Protein AF-A0A969L412-F1 (afdb_monomer)

Foldseek 3Di:
DADPLLVVLQVLLVCVVVDVDAAEDPCQLVKDKDAFPADFQGWFWEWSYKDWADLVRQQQAAKEFEAEAESNSDGDAPLWWWKFKDWPPDDPPDDGFIWTQHDDSNDGSDMDGAFQPTWMKMWIQGSDRNRNTTTIMITRRHLQHDFDADPVRDTSRHRGRIYMYTYIYTDGDHDDPPPPDD

Solvent-accessible surface area (backbone atoms only — not comparable to full-atom values): 9923 Å² total; per-residue (Å²): 132,81,55,74,69,57,54,49,32,47,53,21,38,54,42,46,73,78,36,94,61,49,50,55,62,58,79,88,68,57,64,42,76,48,76,45,96,61,53,76,65,36,70,27,34,39,58,22,25,39,41,69,47,51,34,89,73,34,68,55,33,26,32,43,32,38,41,51,23,41,86,82,32,47,74,50,62,83,68,45,33,17,35,36,49,49,45,73,88,68,50,94,91,57,87,56,74,60,43,63,29,71,49,59,91,92,52,66,26,26,73,44,83,49,53,71,81,37,34,29,31,39,34,50,17,32,68,38,79,85,40,79,45,55,26,26,31,44,30,49,49,53,13,79,47,81,63,46,64,45,98,87,65,52,73,26,20,34,69,41,15,37,24,35,41,38,38,29,25,59,42,57,35,71,76,80,79,72,77,78,88,124

Secondary structure (DSSP, 8-state):
---HHHHHHHHHHHHHHH-SS-B---GGG--EEE---PPTT-EEEEEEEEEEPPHHHHTT--EEEEEEE-TTSPBP-SSPPEEEEEETT--TTS----EE----TTS-SEEEE--TT--EEEEEEESSTT----B-EEEEE-S----EE-TT--EEE-TT---EEEEEEEEEPPP--PPP--

Mean predicted aligned error: 5.06 Å

pLDDT: mean 90.54, std 11.6, range [41.06, 98.38]

Radius of gyration: 16.45 Å; Cα contacts (8 Å, |Δi|>4): 418; chains: 1; bounding box: 50×37×46 Å

Nearest PDB structures (foldseek):
  7p23-assembly2_B  TM=4.300E-01  e=6.359E-01  Puccinia graminis f. sp. tritici CRL 75-36-700-3
  7o4b-assembly2_C  TM=3.117E-01  e=4.405E+00  Staphylococcus aureus subsp. aureus COL
  8vbw-assembly1_B  TM=3.116E-01  e=3.255E+00  Staphylococcaceae bacterium
  7o4b-assembly1_A  TM=3.261E-01  e=5.960E+00  Staphylococcus aureus subsp. aureus COL
  5u47-assembly1_A  TM=3.363E-01  e=7.145E+00  Streptococcus thermophilus LMG 18311

Structure (mmCIF, N/CA/C/O backbone):
data_AF-A0A969L412-F1
#
_entry.id   AF-A0A969L412-F1
#
loop_
_atom_site.group_PDB
_atom_site.id
_atom_site.type_symbol
_atom_site.label_atom_id
_atom_site.label_alt_id
_atom_site.label_comp_id
_atom_site.label_asym_id
_atom_site.label_entity_id
_atom_site.label_seq_id
_atom_site.pdbx_PDB_ins_code
_atom_site.Cartn_x
_atom_site.Cartn_y
_atom_site.Cartn_z
_atom_site.occupancy
_atom_site.B_iso_or_equiv
_atom_site.auth_seq_id
_atom_site.auth_comp_id
_atom_site.auth_asym_id
_atom_site.auth_atom_id
_atom_site.pdbx_PDB_model_num
ATOM 1 N N . MET A 1 1 ? -2.975 21.394 -9.524 1.00 49.72 1 MET A N 1
ATOM 2 C CA . MET A 1 1 ? -3.042 20.010 -10.044 1.00 49.72 1 MET A CA 1
ATOM 3 C C . MET A 1 1 ? -2.711 19.066 -8.901 1.00 49.72 1 MET A C 1
ATOM 5 O O . MET A 1 1 ? -1.664 19.280 -8.301 1.00 49.72 1 MET A O 1
ATOM 9 N N . PRO A 1 2 ? -3.573 18.093 -8.565 1.00 62.28 2 PRO A N 1
ATOM 10 C CA . PRO A 1 2 ? -3.282 17.122 -7.512 1.00 62.28 2 PRO A CA 1
ATOM 11 C C . PRO A 1 2 ? -2.093 16.242 -7.906 1.00 62.28 2 PRO A C 1
ATOM 13 O O . PRO A 1 2 ? -1.920 15.920 -9.091 1.00 62.28 2 PRO A O 1
ATOM 16 N N . LEU A 1 3 ? -1.288 15.872 -6.909 1.00 80.88 3 LEU A N 1
ATOM 17 C CA . LEU A 1 3 ? -0.176 14.937 -7.077 1.00 80.88 3 LEU A CA 1
ATOM 18 C C . LEU A 1 3 ? -0.716 13.559 -7.475 1.00 80.88 3 LEU A C 1
ATOM 20 O O . LEU A 1 3 ? -1.842 13.210 -7.128 1.00 80.88 3 LEU A O 1
ATOM 24 N N . VAL A 1 4 ? 0.082 12.768 -8.197 1.00 85.31 4 VAL A N 1
ATOM 25 C CA . VAL A 1 4 ? -0.356 11.475 -8.762 1.00 85.31 4 VAL A CA 1
ATOM 26 C C . VAL A 1 4 ? -0.992 10.571 -7.699 1.00 85.31 4 VAL A C 1
ATOM 28 O O . VAL A 1 4 ? -2.088 10.061 -7.906 1.00 85.31 4 VAL A O 1
ATOM 31 N N . HIS A 1 5 ? -0.374 10.468 -6.520 1.00 84.25 5 HIS A N 1
ATOM 32 C CA . HIS A 1 5 ? -0.886 9.639 -5.428 1.00 84.25 5 HIS A CA 1
ATOM 33 C C . HIS A 1 5 ? -2.238 10.123 -4.864 1.00 84.25 5 HIS A C 1
ATOM 35 O O . HIS A 1 5 ? -3.100 9.316 -4.525 1.00 84.25 5 HIS A O 1
ATOM 41 N N . GLN A 1 6 ? -2.490 11.436 -4.847 1.00 89.00 6 GLN A N 1
ATOM 42 C CA . GLN A 1 6 ? -3.771 11.993 -4.392 1.00 89.00 6 GLN A CA 1
ATOM 43 C C . GLN A 1 6 ? -4.919 11.603 -5.334 1.00 89.00 6 GLN A C 1
ATOM 45 O O . GLN A 1 6 ? -6.025 11.333 -4.871 1.00 89.00 6 GLN A O 1
ATOM 50 N N . ARG A 1 7 ? -4.645 11.464 -6.640 1.00 91.06 7 ARG A N 1
ATOM 51 C CA . ARG A 1 7 ? -5.634 10.965 -7.612 1.00 91.06 7 ARG A CA 1
ATOM 52 C C . ARG A 1 7 ? -6.022 9.510 -7.342 1.00 91.06 7 ARG A C 1
ATOM 54 O O . ARG A 1 7 ? -7.179 9.143 -7.535 1.00 91.06 7 ARG A O 1
ATOM 61 N N . TYR A 1 8 ? -5.084 8.679 -6.877 1.00 91.56 8 TYR A N 1
ATOM 62 C CA . TYR A 1 8 ? -5.406 7.311 -6.461 1.00 91.56 8 TYR A CA 1
ATOM 63 C C . TYR A 1 8 ? -6.309 7.295 -5.237 1.00 91.56 8 TYR A C 1
ATOM 65 O O . TYR A 1 8 ? -7.268 6.532 -5.221 1.00 91.56 8 TYR A O 1
ATOM 73 N N . ASN A 1 9 ? -6.055 8.159 -4.252 1.00 92.81 9 ASN A N 1
ATOM 74 C CA . ASN A 1 9 ? -6.881 8.234 -3.046 1.00 92.81 9 ASN A CA 1
ATOM 75 C C . ASN A 1 9 ? -8.336 8.562 -3.378 1.00 92.81 9 ASN A C 1
ATOM 77 O O . ASN A 1 9 ? -9.246 7.867 -2.924 1.00 92.81 9 ASN A O 1
ATOM 81 N N . GLU A 1 10 ? -8.547 9.574 -4.221 1.00 90.88 10 GLU A N 1
ATOM 82 C CA . GLU A 1 10 ? -9.876 9.958 -4.696 1.00 90.88 10 GLU A CA 1
ATOM 83 C C . GLU A 1 10 ? -10.565 8.788 -5.408 1.00 90.88 10 GLU A C 1
ATOM 85 O O . GLU A 1 10 ? -11.687 8.423 -5.054 1.00 90.88 10 GLU A O 1
ATOM 90 N N . ARG A 1 11 ? -9.874 8.141 -6.356 1.00 91.38 11 ARG A N 1
ATOM 91 C CA . ARG A 1 11 ? -10.398 6.988 -7.103 1.00 91.38 11 ARG A CA 1
ATOM 92 C C . ARG A 1 11 ? -10.732 5.805 -6.190 1.00 91.38 11 ARG A C 1
ATOM 94 O O . ARG A 1 11 ? -11.783 5.187 -6.347 1.00 91.38 11 ARG A O 1
ATOM 101 N N . PHE A 1 12 ? -9.861 5.483 -5.236 1.00 92.75 12 PHE A N 1
ATOM 102 C CA . PHE A 1 12 ? -10.057 4.373 -4.305 1.00 92.75 12 PHE A CA 1
ATOM 103 C C . PHE A 1 12 ? -11.247 4.615 -3.387 1.00 92.75 12 PHE A C 1
ATOM 105 O O . PHE A 1 12 ? -12.082 3.725 -3.237 1.00 92.75 12 PHE A O 1
ATOM 112 N N . VAL A 1 13 ? -11.375 5.814 -2.816 1.00 87.88 13 VAL A N 1
ATOM 113 C CA . VAL A 1 13 ? -12.506 6.141 -1.941 1.00 87.88 13 VAL A CA 1
ATOM 114 C C . VAL A 1 13 ? -13.816 6.251 -2.717 1.00 87.88 13 VAL A C 1
ATOM 116 O O . VAL A 1 13 ? -14.848 5.805 -2.217 1.00 87.88 13 VAL A O 1
ATOM 119 N N . GLN A 1 14 ? -13.800 6.766 -3.948 1.00 90.12 14 GLN A N 1
ATOM 120 C CA . GLN A 1 14 ? -14.978 6.735 -4.820 1.00 90.12 14 GLN A CA 1
ATOM 121 C C . GLN A 1 14 ? -15.443 5.297 -5.082 1.00 90.12 14 GLN A C 1
ATOM 123 O O . GLN A 1 14 ? -16.619 5.004 -4.873 1.00 90.12 14 GLN A O 1
ATOM 128 N N . ASN A 1 15 ? -14.528 4.383 -5.431 1.00 87.31 15 ASN A N 1
ATOM 129 C CA . ASN A 1 15 ? -14.852 2.960 -5.570 1.00 87.31 15 ASN A CA 1
ATOM 130 C C . ASN A 1 15 ? -15.377 2.363 -4.256 1.00 87.31 15 ASN A C 1
ATOM 132 O O . ASN A 1 15 ? -16.382 1.667 -4.239 1.00 87.31 15 ASN A O 1
ATOM 136 N N . ALA A 1 16 ? -14.743 2.676 -3.129 1.00 86.44 16 ALA A N 1
ATOM 137 C CA . ALA A 1 16 ? -15.153 2.194 -1.814 1.00 86.44 16 ALA A CA 1
ATOM 138 C C . ALA A 1 16 ? -16.546 2.688 -1.372 1.00 86.44 16 ALA A C 1
ATOM 140 O O . ALA A 1 16 ? -17.165 2.067 -0.498 1.00 86.44 16 ALA A O 1
ATOM 141 N N . LYS A 1 17 ? -17.036 3.796 -1.939 1.00 86.31 17 LYS A N 1
ATOM 142 C CA . LYS A 1 17 ? -18.398 4.300 -1.721 1.00 86.31 17 LYS A CA 1
ATOM 143 C C . LYS A 1 17 ? -19.427 3.550 -2.565 1.00 86.31 17 LYS A C 1
ATOM 145 O O . LYS A 1 17 ? -20.522 3.313 -2.064 1.00 86.31 17 LYS A O 1
ATOM 150 N N . SER A 1 18 ? -19.079 3.162 -3.793 1.00 84.62 18 SER A N 1
ATOM 151 C CA . SER A 1 18 ? -19.974 2.456 -4.720 1.00 84.62 18 SER A CA 1
ATOM 152 C C . SER A 1 18 ? -19.908 0.927 -4.626 1.00 84.62 18 SER A C 1
ATOM 154 O O . SER A 1 18 ? -20.852 0.263 -5.039 1.00 84.62 18 SER A O 1
ATOM 156 N N . SER A 1 19 ? -18.827 0.368 -4.080 1.00 82.81 19 SER A N 1
ATOM 157 C CA . SER A 1 19 ? -18.556 -1.070 -4.019 1.00 82.81 19 SER A CA 1
ATOM 158 C C . SER A 1 19 ? -18.042 -1.509 -2.642 1.00 82.81 19 SER A C 1
ATOM 160 O O . SER A 1 19 ? -17.323 -0.787 -1.935 1.00 82.81 19 SER A O 1
ATOM 162 N N . SER A 1 20 ? -18.406 -2.729 -2.244 1.00 77.44 20 SER A N 1
ATOM 163 C CA . SER A 1 20 ? -17.823 -3.406 -1.081 1.00 77.44 20 SER A CA 1
ATOM 164 C C . SER A 1 20 ? -16.415 -3.930 -1.363 1.00 77.44 20 SER A C 1
ATOM 166 O O . SER A 1 20 ? -15.621 -4.047 -0.425 1.00 77.44 20 SER A O 1
ATOM 168 N N . GLU A 1 21 ? -16.089 -4.195 -2.632 1.00 84.25 21 GLU A N 1
ATOM 169 C CA . GLU A 1 21 ? -14.794 -4.734 -3.034 1.00 84.25 21 GLU A CA 1
ATOM 170 C C . GLU A 1 21 ? -13.753 -3.638 -3.306 1.00 84.25 21 GLU A C 1
ATOM 172 O O . GLU A 1 21 ? -14.068 -2.604 -3.909 1.00 84.25 21 GLU A O 1
ATOM 177 N N . PRO A 1 22 ? -12.498 -3.848 -2.863 1.00 85.44 22 PRO A N 1
ATOM 178 C CA . PRO A 1 22 ? -11.405 -2.931 -3.131 1.00 85.44 22 PRO A CA 1
ATOM 179 C C . PRO A 1 22 ? -11.091 -2.900 -4.621 1.00 85.44 22 PRO A C 1
ATOM 181 O O . PRO A 1 22 ? -11.203 -3.903 -5.325 1.00 85.44 22 PRO A O 1
ATOM 184 N N . LEU A 1 23 ? -10.605 -1.755 -5.087 1.00 86.06 23 LEU A N 1
ATOM 185 C CA . LEU A 1 23 ? -10.077 -1.662 -6.435 1.00 86.06 23 LEU A CA 1
ATOM 186 C C . LEU A 1 23 ? -8.669 -2.256 -6.456 1.00 86.06 23 LEU A C 1
ATOM 188 O O . LEU A 1 23 ? -7.726 -1.588 -6.050 1.00 86.06 23 LEU A O 1
ATOM 192 N N . THR A 1 24 ? -8.513 -3.499 -6.885 1.00 81.62 24 THR A N 1
ATOM 193 C CA . THR A 1 24 ? -7.204 -4.160 -6.984 1.00 81.62 24 THR A CA 1
ATOM 194 C C . THR A 1 24 ? -6.798 -4.309 -8.443 1.00 81.62 24 THR A C 1
ATOM 196 O O . THR A 1 24 ? -7.678 -4.408 -9.302 1.00 81.62 24 THR A O 1
ATOM 199 N N . PRO A 1 25 ? -5.492 -4.361 -8.764 1.00 71.25 25 PRO A N 1
ATOM 200 C CA . PRO A 1 25 ? -5.108 -4.794 -10.091 1.00 71.25 25 PRO A CA 1
ATOM 201 C C . PRO A 1 25 ? -5.599 -6.238 -10.272 1.00 71.25 25 PRO A C 1
ATOM 203 O O . PRO A 1 25 ? -5.635 -7.015 -9.315 1.00 71.25 25 PRO A O 1
ATOM 206 N N . GLU A 1 26 ? -6.047 -6.564 -11.480 1.00 58.47 26 GLU A N 1
ATOM 207 C CA . GLU A 1 26 ? -6.611 -7.868 -11.835 1.00 58.47 26 GLU A CA 1
ATOM 208 C C . GLU A 1 26 ? -5.654 -9.031 -11.490 1.00 58.47 26 GLU A C 1
ATOM 210 O O . GLU A 1 26 ? -4.477 -8.827 -11.176 1.00 58.47 26 GLU A O 1
ATOM 215 N N . VAL A 1 27 ? -6.141 -10.274 -11.628 1.00 63.53 27 VAL A N 1
ATOM 216 C CA . VAL A 1 27 ? -5.418 -11.554 -11.428 1.00 63.53 27 VAL A CA 1
ATOM 217 C C . VAL A 1 27 ? -3.959 -11.543 -11.933 1.00 63.53 27 VAL A C 1
ATOM 219 O O . VAL A 1 27 ? -3.117 -12.229 -11.355 1.00 63.53 27 VAL A O 1
ATOM 222 N N . LYS A 1 28 ? -3.638 -10.722 -12.948 1.00 80.88 28 LYS A N 1
ATOM 223 C CA . LYS A 1 28 ? -2.306 -10.503 -13.541 1.00 80.88 28 LYS A CA 1
ATOM 224 C C . LYS A 1 28 ? -1.153 -10.438 -12.530 1.00 80.88 28 LYS A C 1
ATOM 226 O O . LYS A 1 28 ? -0.122 -11.058 -12.771 1.00 80.88 28 LYS A O 1
ATOM 231 N N . PHE A 1 29 ? -1.297 -9.701 -11.428 1.00 89.06 29 PHE A N 1
ATOM 232 C CA . PHE A 1 29 ? -0.194 -9.516 -10.468 1.00 89.06 29 PHE A CA 1
ATOM 233 C C . PHE A 1 29 ? -0.295 -10.417 -9.234 1.00 89.06 29 PHE A C 1
ATOM 235 O O . PHE A 1 29 ? 0.550 -10.340 -8.349 1.00 89.06 29 PHE A O 1
ATOM 242 N N . GLY A 1 30 ? -1.317 -11.274 -9.156 1.00 90.75 30 GLY A N 1
ATOM 243 C CA . GLY A 1 30 ? -1.468 -12.243 -8.070 1.00 90.75 30 GLY A CA 1
ATOM 244 C C . GLY A 1 30 ? -1.595 -11.628 -6.671 1.00 90.75 30 GLY A C 1
ATOM 245 O O . GLY A 1 30 ? -1.353 -12.332 -5.688 1.00 90.75 30 GLY A O 1
ATOM 246 N N . VAL A 1 31 ? -1.937 -10.338 -6.568 1.00 93.94 31 VAL A N 1
ATOM 247 C CA . VAL A 1 31 ? -2.180 -9.656 -5.290 1.00 93.94 31 VAL A CA 1
ATOM 248 C C . VAL A 1 31 ? -3.343 -10.343 -4.585 1.00 93.94 31 VAL A C 1
ATOM 250 O O . VAL A 1 31 ? -4.391 -10.578 -5.187 1.00 93.94 31 VAL A O 1
ATOM 253 N N . ARG A 1 32 ? -3.170 -10.663 -3.301 1.00 93.62 32 ARG A N 1
ATOM 254 C CA . ARG A 1 32 ? -4.222 -11.277 -2.482 1.00 93.62 32 ARG A CA 1
ATOM 255 C C . ARG A 1 32 ? -4.632 -10.353 -1.352 1.00 93.62 32 ARG A C 1
ATOM 257 O O . ARG A 1 32 ? -3.807 -9.633 -0.798 1.00 93.62 32 ARG A O 1
ATOM 264 N N . VAL A 1 33 ? -5.908 -10.413 -0.990 1.00 94.06 33 VAL A N 1
ATOM 265 C CA . VAL A 1 33 ? -6.466 -9.650 0.126 1.00 94.06 33 VAL A CA 1
ATOM 266 C C . VAL A 1 33 ? -6.991 -10.628 1.162 1.00 94.06 33 VAL A C 1
ATOM 268 O O . VAL A 1 33 ? -7.893 -11.413 0.879 1.00 94.06 33 VAL A O 1
ATOM 271 N N . VAL A 1 34 ? -6.440 -10.564 2.369 1.00 95.25 34 VAL A N 1
ATOM 272 C CA . VAL A 1 34 ? -6.977 -11.254 3.541 1.00 95.25 34 VAL A CA 1
ATOM 273 C C . VAL A 1 34 ? -7.832 -10.246 4.292 1.00 95.25 34 VAL A C 1
ATOM 275 O O . VAL A 1 34 ? -7.316 -9.255 4.810 1.00 95.25 34 VAL A O 1
ATOM 278 N N . LYS A 1 35 ? -9.150 -10.468 4.296 1.00 94.31 35 LYS A N 1
ATOM 279 C CA . LYS A 1 35 ? -10.089 -9.563 4.963 1.00 94.31 35 LYS A CA 1
ATOM 280 C C . LYS A 1 35 ? -9.889 -9.624 6.482 1.00 94.31 35 LYS A C 1
ATOM 282 O O . LYS A 1 35 ? -9.653 -10.701 7.027 1.00 94.31 35 LYS A O 1
ATOM 287 N N . ALA A 1 36 ? -10.014 -8.485 7.154 1.00 95.19 36 ALA A N 1
ATOM 288 C CA . ALA A 1 36 ? -10.015 -8.424 8.609 1.00 95.19 36 ALA A CA 1
ATOM 289 C C . ALA A 1 36 ? -11.212 -9.185 9.190 1.00 95.19 36 ALA A C 1
ATOM 291 O O . ALA A 1 36 ? -12.324 -9.101 8.660 1.00 95.19 36 ALA A O 1
ATOM 292 N N . ASP A 1 37 ? -11.000 -9.839 10.329 1.00 93.69 37 ASP A N 1
ATOM 293 C CA . ASP A 1 37 ? -12.067 -10.438 11.133 1.00 93.69 37 ASP A CA 1
ATOM 294 C C . ASP A 1 37 ? -12.750 -9.372 12.009 1.00 93.69 37 ASP A C 1
ATOM 296 O O . ASP A 1 37 ? -12.607 -9.348 13.232 1.00 93.69 37 ASP A O 1
ATOM 300 N N . ALA A 1 38 ? -13.395 -8.397 11.366 1.00 92.12 38 ALA A N 1
ATOM 301 C CA . ALA A 1 38 ? -14.142 -7.322 12.017 1.00 92.12 38 ALA A CA 1
ATOM 302 C C . ALA A 1 38 ? -15.640 -7.649 12.041 1.00 92.12 38 ALA A C 1
ATOM 304 O O . ALA A 1 38 ? -16.212 -8.018 11.010 1.00 92.12 38 ALA A O 1
ATOM 305 N N . ALA A 1 39 ? -16.272 -7.490 13.204 1.00 91.31 39 ALA A N 1
ATOM 306 C CA . ALA A 1 39 ? -17.712 -7.653 13.350 1.00 91.31 39 ALA A CA 1
ATOM 307 C C . ALA A 1 39 ? -18.462 -6.544 12.599 1.00 91.31 39 ALA A C 1
ATOM 309 O O . ALA A 1 39 ? -17.919 -5.476 12.323 1.00 91.31 39 ALA A O 1
ATOM 310 N N . GLU A 1 40 ? -19.729 -6.782 12.270 1.00 90.00 40 GLU A N 1
ATOM 311 C CA . GLU A 1 40 ? -20.580 -5.758 11.664 1.00 90.00 40 GLU A CA 1
ATOM 312 C C . GLU A 1 40 ? -20.650 -4.498 12.544 1.00 90.00 40 GLU A C 1
ATOM 314 O O . GLU A 1 40 ? -20.791 -4.583 13.763 1.00 90.00 40 GLU A O 1
ATOM 319 N N . GLY A 1 41 ? -20.503 -3.323 11.927 1.00 90.31 41 GLY A N 1
ATOM 320 C CA . GLY A 1 41 ? -20.438 -2.041 12.631 1.00 90.31 41 GLY A CA 1
ATOM 321 C C . GLY A 1 41 ? -19.112 -1.761 13.350 1.00 90.31 41 GLY A C 1
ATOM 322 O O . GLY A 1 41 ? -18.873 -0.615 13.726 1.00 90.31 41 GLY A O 1
ATOM 323 N N . GLU A 1 42 ? -18.221 -2.747 13.502 1.00 92.69 42 GLU A N 1
ATOM 324 C CA . GLU A 1 42 ? -16.889 -2.540 14.072 1.00 92.69 42 GLU A CA 1
ATOM 325 C C . GLU A 1 42 ? -16.015 -1.755 13.087 1.00 92.69 42 GLU A C 1
ATOM 327 O O . GLU A 1 42 ? -15.904 -2.101 11.904 1.00 92.69 42 GLU A O 1
ATOM 332 N N . THR A 1 43 ? -15.391 -0.682 13.573 1.00 92.00 43 THR A N 1
ATOM 333 C CA . THR A 1 43 ? -14.414 0.084 12.796 1.00 92.00 43 THR A CA 1
ATOM 334 C C . THR A 1 43 ? -13.143 -0.730 12.621 1.00 92.00 43 THR A C 1
ATOM 336 O O . THR A 1 43 ? -12.560 -1.218 13.588 1.00 92.00 43 THR A O 1
ATOM 339 N N . TYR A 1 44 ? -12.686 -0.832 11.380 1.00 95.50 44 TYR A N 1
ATOM 340 C CA . TYR A 1 44 ? -11.443 -1.500 11.031 1.00 95.50 44 TYR A CA 1
ATOM 341 C C . TYR A 1 44 ? -10.775 -0.786 9.852 1.00 95.50 44 TYR A C 1
ATOM 343 O O . TYR A 1 44 ? -11.384 0.042 9.168 1.00 95.50 44 TYR A O 1
ATOM 351 N N . TRP A 1 45 ? -9.510 -1.105 9.598 1.00 96.19 45 TRP A N 1
ATOM 352 C CA . TRP A 1 45 ? -8.786 -0.602 8.436 1.00 96.19 45 TRP A CA 1
ATOM 353 C C . TRP A 1 45 ? -9.142 -1.429 7.206 1.00 96.19 45 TRP A C 1
ATOM 355 O O . TRP A 1 45 ? -8.611 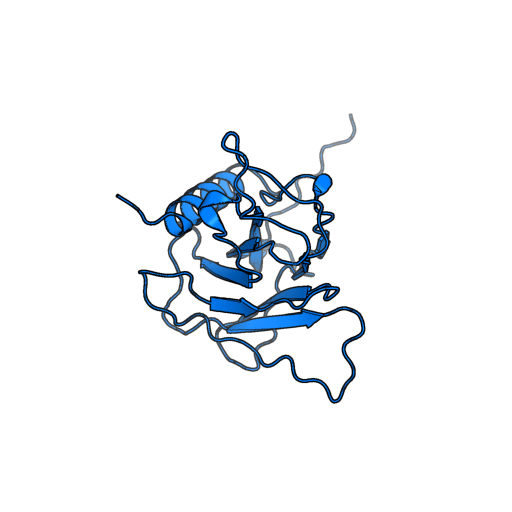-2.519 6.984 1.00 96.19 45 TRP A O 1
ATOM 365 N N . ARG A 1 46 ? -10.063 -0.910 6.397 1.00 95.19 46 ARG A N 1
ATOM 366 C CA . ARG A 1 46 ? -10.500 -1.547 5.158 1.00 95.19 46 ARG A CA 1
ATOM 367 C C . ARG A 1 46 ? -9.557 -1.197 4.018 1.00 95.19 46 ARG A C 1
ATOM 369 O O . ARG A 1 46 ? -9.262 -0.025 3.789 1.00 95.19 46 ARG A O 1
ATOM 376 N N . LEU A 1 47 ? -9.157 -2.190 3.233 1.00 95.50 47 LEU A N 1
ATOM 377 C CA . LEU A 1 47 ? -8.498 -1.948 1.956 1.00 95.50 47 LEU A CA 1
ATOM 378 C C . LEU A 1 47 ? -9.483 -1.267 1.001 1.00 95.50 47 LEU A C 1
ATOM 380 O O . LEU A 1 47 ? -10.555 -1.804 0.727 1.00 95.50 47 LEU A O 1
ATOM 384 N N . VAL A 1 48 ? -9.117 -0.102 0.468 1.00 94.81 48 VAL A N 1
ATOM 385 C CA . VAL A 1 48 ? -9.940 0.613 -0.524 1.00 94.81 48 VAL A CA 1
ATOM 386 C C . VAL A 1 48 ? -9.379 0.494 -1.937 1.00 94.81 48 VAL A C 1
ATOM 388 O O . VAL A 1 48 ? -10.142 0.522 -2.905 1.00 94.81 48 VAL A O 1
ATOM 391 N N . GLY A 1 49 ? -8.072 0.265 -2.068 1.00 94.69 49 GLY A N 1
ATOM 392 C CA . GLY A 1 49 ? -7.483 -0.083 -3.349 1.00 94.69 49 GLY A CA 1
ATOM 393 C C . GLY A 1 49 ? -6.003 -0.436 -3.297 1.00 94.69 49 GLY A C 1
ATOM 394 O O . GLY A 1 49 ? -5.273 -0.082 -2.369 1.00 94.69 49 GLY A O 1
ATOM 395 N N . VAL A 1 50 ? -5.583 -1.139 -4.340 1.00 96.31 50 VAL A N 1
ATOM 396 C CA . VAL A 1 50 ? -4.202 -1.423 -4.705 1.00 96.31 50 VAL A CA 1
ATOM 397 C C . VAL A 1 50 ? -4.037 -0.989 -6.157 1.00 96.31 50 VAL A C 1
ATOM 399 O O . VAL A 1 50 ? -4.896 -1.248 -6.997 1.00 96.31 50 VAL A O 1
ATOM 402 N N . HIS A 1 51 ? -2.929 -0.339 -6.471 1.00 95.44 51 HIS A N 1
ATOM 403 C CA . HIS A 1 51 ? -2.556 0.024 -7.831 1.00 95.44 51 HIS A CA 1
ATOM 404 C C . HIS A 1 51 ? -1.124 -0.434 -8.070 1.00 95.44 51 HIS A C 1
ATOM 406 O O . HIS A 1 51 ? -0.225 -0.079 -7.312 1.00 95.44 51 HIS A O 1
ATOM 412 N N . HIS A 1 52 ? -0.912 -1.264 -9.084 1.00 95.88 52 HIS A N 1
ATOM 413 C CA . HIS A 1 52 ? 0.435 -1.550 -9.566 1.00 95.88 52 HIS A CA 1
ATOM 414 C C . HIS A 1 52 ? 0.883 -0.350 -10.406 1.00 95.88 52 HIS A C 1
ATOM 416 O O . HIS A 1 52 ? 0.162 0.056 -11.316 1.00 95.88 52 HIS A O 1
ATOM 422 N N . LEU A 1 53 ? 2.008 0.268 -10.039 1.00 95.31 53 LEU A N 1
ATOM 423 C CA . LEU A 1 53 ? 2.447 1.502 -10.685 1.00 95.31 53 LEU A CA 1
ATOM 424 C C . LEU A 1 53 ? 2.847 1.226 -12.134 1.00 95.31 53 LEU A C 1
ATOM 426 O O . LEU A 1 53 ? 3.677 0.351 -12.397 1.00 95.31 53 LEU A O 1
ATOM 430 N N . LEU A 1 54 ? 2.306 2.028 -13.052 1.00 93.75 54 LEU A N 1
ATOM 431 C CA . LEU A 1 54 ? 2.704 2.021 -14.457 1.00 93.75 54 LEU A CA 1
ATOM 432 C C . LEU A 1 54 ? 4.191 2.386 -14.587 1.00 93.75 54 LEU A C 1
ATOM 434 O O . LEU A 1 54 ? 4.732 3.046 -13.694 1.00 93.75 54 LEU A O 1
ATOM 438 N N . PRO A 1 55 ? 4.873 2.015 -15.682 1.00 94.81 55 PRO A N 1
ATOM 439 C CA . PRO A 1 55 ? 6.307 2.266 -15.803 1.00 94.81 55 PRO A CA 1
ATOM 440 C C . PRO A 1 55 ? 6.678 3.756 -15.648 1.00 94.81 55 PRO A C 1
ATOM 442 O O . PRO A 1 55 ? 7.661 4.074 -14.973 1.00 94.81 55 PRO A O 1
ATOM 445 N N . GLU A 1 56 ? 5.872 4.683 -16.176 1.00 93.44 56 GLU A N 1
ATOM 446 C CA . GLU A 1 56 ? 6.067 6.135 -16.021 1.00 93.44 56 GLU A CA 1
ATOM 447 C C . GLU A 1 56 ? 5.835 6.643 -14.593 1.00 93.44 56 GLU A C 1
ATOM 449 O O . GLU A 1 56 ? 6.372 7.679 -14.204 1.00 93.44 56 GLU A O 1
ATOM 454 N N . GLU A 1 57 ? 5.028 5.934 -13.810 1.00 94.06 57 GLU A N 1
ATOM 455 C CA . GLU A 1 57 ? 4.743 6.264 -12.413 1.00 94.06 57 GLU A CA 1
ATOM 456 C C . GLU A 1 57 ? 5.816 5.681 -11.490 1.00 94.06 57 GLU A C 1
ATOM 458 O O . GLU A 1 57 ? 6.211 6.309 -10.508 1.00 94.06 57 GLU A O 1
ATOM 463 N N . ASN A 1 58 ? 6.286 4.473 -11.808 1.00 94.94 58 ASN A N 1
ATOM 464 C CA . ASN A 1 58 ? 7.241 3.729 -11.009 1.00 94.94 58 ASN A CA 1
ATOM 465 C C . ASN A 1 58 ? 8.663 4.273 -11.139 1.00 94.94 58 ASN A C 1
ATOM 467 O O . ASN A 1 58 ? 9.365 4.362 -10.137 1.00 94.94 58 ASN A O 1
ATOM 471 N N . MET A 1 59 ? 9.105 4.619 -12.354 1.00 93.75 59 MET A N 1
ATOM 472 C CA . MET A 1 59 ? 10.454 5.142 -12.611 1.00 93.75 59 MET A CA 1
ATOM 473 C C . MET A 1 59 ? 11.570 4.225 -12.065 1.00 93.75 59 MET A C 1
ATOM 475 O O . MET A 1 59 ? 12.476 4.676 -11.355 1.00 93.75 59 MET A O 1
ATOM 479 N N . SER A 1 60 ? 11.489 2.923 -12.369 1.00 94.56 60 SER A N 1
ATOM 480 C CA . SER A 1 60 ? 12.456 1.887 -11.961 1.00 94.56 60 SER A CA 1
ATOM 481 C C . SER A 1 60 ? 12.605 1.710 -10.445 1.00 94.56 60 SER A C 1
ATOM 483 O O . SER A 1 60 ? 13.673 1.350 -9.945 1.00 94.56 60 SER A O 1
ATOM 485 N N . LYS A 1 61 ? 11.540 1.966 -9.679 1.00 96.88 61 LYS A N 1
ATOM 486 C CA . LYS A 1 61 ? 11.493 1.709 -8.233 1.00 96.88 61 LYS A CA 1
ATOM 487 C C . LYS A 1 61 ? 10.948 0.309 -7.925 1.00 96.88 61 LYS A C 1
ATOM 489 O O . LYS A 1 61 ? 10.487 -0.416 -8.804 1.00 96.88 61 LYS A O 1
ATOM 494 N N . HIS A 1 62 ? 11.055 -0.069 -6.654 1.00 97.00 62 HIS A N 1
ATOM 495 C CA . HIS A 1 62 ? 10.658 -1.374 -6.119 1.00 97.00 62 HIS A CA 1
ATOM 496 C C . HIS A 1 62 ? 10.068 -1.223 -4.709 1.00 97.00 62 HIS A C 1
ATOM 498 O O . HIS A 1 62 ? 10.551 -1.804 -3.741 1.00 97.00 62 HIS A O 1
ATOM 504 N N . ASN A 1 63 ? 9.065 -0.359 -4.561 1.00 97.88 63 ASN A N 1
ATOM 505 C CA . ASN A 1 63 ? 8.475 -0.027 -3.267 1.00 97.88 63 ASN A CA 1
ATOM 506 C C . ASN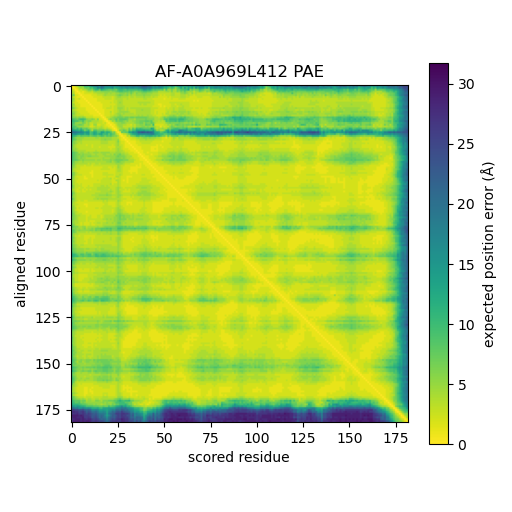 A 1 63 ? 6.997 -0.414 -3.181 1.00 97.88 63 ASN A C 1
ATOM 508 O O . ASN A 1 63 ? 6.260 -0.380 -4.162 1.00 97.88 63 ASN A O 1
ATOM 512 N N . ILE A 1 64 ? 6.537 -0.672 -1.964 1.00 98.19 64 ILE A N 1
ATOM 513 C CA . ILE A 1 64 ? 5.127 -0.550 -1.601 1.00 98.19 64 ILE A CA 1
ATOM 514 C C . ILE A 1 64 ? 4.952 0.830 -0.997 1.00 98.19 64 ILE A C 1
ATOM 516 O O . ILE A 1 64 ? 5.563 1.127 0.025 1.00 98.19 64 ILE A O 1
ATOM 520 N N . TYR A 1 65 ? 4.125 1.654 -1.612 1.00 98.00 65 TYR A N 1
ATOM 521 C CA . TYR A 1 65 ? 3.693 2.943 -1.101 1.00 98.00 65 TYR A CA 1
ATOM 522 C C . TYR A 1 65 ? 2.355 2.782 -0.385 1.00 98.00 65 TYR A C 1
ATOM 524 O O . TYR A 1 65 ? 1.478 2.073 -0.878 1.00 98.00 65 TYR A O 1
ATOM 532 N N . ILE A 1 66 ? 2.206 3.407 0.781 1.00 97.88 66 ILE A N 1
ATOM 533 C CA . ILE A 1 66 ? 1.074 3.157 1.682 1.00 97.88 66 ILE A CA 1
ATOM 534 C C . ILE A 1 66 ? 0.428 4.477 2.091 1.00 97.88 66 ILE A C 1
ATOM 536 O O . ILE A 1 66 ? 1.124 5.425 2.458 1.00 97.88 66 ILE A O 1
ATOM 540 N N . GLU A 1 67 ? -0.903 4.499 2.081 1.00 97.00 67 GLU A N 1
ATOM 541 C CA . GLU A 1 67 ? -1.733 5.563 2.637 1.00 97.00 67 GLU A CA 1
ATOM 542 C C . GLU A 1 67 ? -2.747 5.030 3.647 1.00 97.00 67 GLU A C 1
ATOM 544 O O . GLU A 1 67 ? -3.441 4.042 3.391 1.00 97.00 67 GLU A O 1
ATOM 549 N N . ALA A 1 68 ? -2.894 5.768 4.746 1.00 96.62 68 ALA A N 1
ATOM 550 C CA . ALA A 1 68 ? -4.031 5.673 5.650 1.00 96.62 68 ALA A CA 1
ATOM 551 C C . ALA A 1 68 ? -4.964 6.862 5.399 1.00 96.62 68 ALA A C 1
ATOM 553 O O . ALA A 1 68 ? -4.547 8.019 5.493 1.00 96.62 68 ALA A O 1
ATOM 554 N N . LEU A 1 69 ? -6.216 6.574 5.059 1.00 95.38 69 LEU A N 1
ATOM 555 C CA . LEU A 1 69 ? -7.197 7.538 4.577 1.00 95.38 69 LEU A CA 1
ATOM 556 C C . LEU A 1 69 ? -8.408 7.617 5.513 1.00 95.38 69 LEU A C 1
ATOM 558 O O . LEU A 1 69 ? -8.804 6.626 6.126 1.00 95.38 69 LEU A O 1
ATOM 562 N N . ASP A 1 70 ? -9.042 8.781 5.574 1.00 90.50 70 ASP A N 1
ATOM 563 C CA . ASP A 1 70 ? -10.405 8.910 6.090 1.00 90.50 70 ASP A CA 1
ATOM 564 C C . ASP A 1 70 ? -11.452 8.487 5.038 1.00 90.50 70 ASP A C 1
ATOM 566 O O . ASP A 1 70 ? -11.125 8.063 3.922 1.00 90.50 70 ASP A O 1
ATOM 570 N N . GLU A 1 71 ? -12.734 8.591 5.386 1.00 85.62 71 GLU A N 1
ATOM 571 C CA . GLU A 1 71 ? -13.861 8.244 4.506 1.00 85.62 71 GLU A CA 1
ATOM 572 C C . GLU A 1 71 ? -14.014 9.190 3.297 1.00 85.62 71 GLU A C 1
ATOM 574 O O . GLU A 1 71 ? -14.784 8.929 2.361 1.00 85.62 71 GLU A O 1
ATOM 579 N N . GLN A 1 72 ? -13.305 10.319 3.304 1.00 86.69 72 GLN A N 1
ATOM 580 C CA . GLN A 1 72 ? -13.274 11.300 2.227 1.00 86.69 72 GLN A CA 1
ATOM 581 C C . GLN A 1 72 ? -12.043 11.124 1.323 1.00 86.69 72 GLN A C 1
ATOM 583 O O . GLN A 1 72 ? -11.981 11.764 0.276 1.00 86.69 72 GLN A O 1
ATOM 588 N N . GLY A 1 73 ? -11.119 10.216 1.658 1.00 87.06 73 GLY A N 1
ATOM 589 C CA . GLY A 1 73 ? -9.896 9.960 0.892 1.00 87.06 73 GLY A CA 1
ATOM 590 C C . GLY A 1 73 ? -8.755 10.909 1.227 1.00 87.06 73 GLY A C 1
ATOM 591 O O . GLY A 1 73 ? -7.769 10.972 0.491 1.00 87.06 73 GLY A O 1
ATOM 592 N N . LYS A 1 74 ? -8.855 11.643 2.334 1.00 90.88 74 LYS A N 1
ATOM 593 C CA . LYS A 1 74 ? -7.772 12.482 2.830 1.00 90.88 74 LYS A CA 1
ATOM 594 C C . LYS A 1 74 ? -6.862 11.662 3.740 1.00 90.88 74 LYS A C 1
ATOM 596 O O . LYS A 1 74 ? -7.325 10.850 4.538 1.00 90.88 74 LYS A O 1
ATOM 601 N N . ARG A 1 75 ? -5.552 11.901 3.633 1.00 92.06 75 ARG A N 1
ATOM 602 C CA . ARG A 1 75 ? -4.546 11.278 4.499 1.00 92.06 75 ARG A CA 1
ATOM 603 C C . ARG A 1 75 ? -4.807 11.617 5.968 1.00 92.06 75 ARG A C 1
ATOM 605 O O . ARG A 1 75 ? -4.927 12.791 6.331 1.00 92.06 75 ARG A O 1
ATOM 612 N N . LEU A 1 76 ? -4.803 10.593 6.813 1.00 92.62 76 LEU A N 1
ATOM 613 C CA . LEU A 1 76 ? -4.780 10.740 8.264 1.00 92.62 76 LEU A CA 1
ATOM 614 C C . LEU A 1 76 ? -3.360 11.101 8.717 1.00 92.62 76 LEU A C 1
ATOM 616 O O . LEU A 1 76 ? -2.401 10.413 8.377 1.00 92.62 76 LEU A O 1
ATOM 620 N N . ARG A 1 77 ? -3.220 12.201 9.465 1.00 87.25 77 ARG A N 1
ATOM 621 C CA . ARG A 1 77 ? -1.912 12.707 9.928 1.00 87.25 77 ARG A CA 1
ATOM 622 C C . ARG A 1 77 ? -1.735 12.677 11.435 1.00 87.25 77 ARG A C 1
ATOM 624 O O . ARG A 1 77 ? -0.632 12.437 11.906 1.00 87.25 77 ARG A O 1
ATOM 631 N N . ASN A 1 78 ? -2.805 12.972 12.166 1.00 87.50 78 ASN A N 1
ATOM 632 C CA . ASN A 1 78 ? -2.768 13.130 13.609 1.00 87.50 78 ASN A CA 1
ATOM 633 C C . ASN A 1 78 ? -3.969 12.416 14.234 1.00 87.50 78 ASN A C 1
ATOM 635 O O . ASN A 1 78 ? -5.101 12.838 13.988 1.00 87.50 78 ASN A O 1
ATOM 639 N N . PRO A 1 79 ? -3.732 11.377 15.050 1.00 91.62 79 PRO A N 1
ATOM 640 C CA . PRO A 1 79 ? -2.423 10.777 15.365 1.00 91.62 79 PRO A CA 1
ATOM 641 C C . PRO A 1 79 ? -1.751 10.086 14.157 1.00 91.62 79 PRO A C 1
ATOM 643 O O . PRO A 1 79 ? -2.408 9.782 13.159 1.00 91.62 79 PRO A O 1
ATOM 646 N N . ILE A 1 80 ? -0.434 9.849 14.250 1.00 95.06 80 ILE A N 1
ATOM 647 C CA . ILE A 1 80 ? 0.333 9.133 13.216 1.00 95.06 80 ILE A CA 1
ATOM 648 C C . ILE A 1 80 ? -0.184 7.698 13.118 1.00 95.06 80 ILE A C 1
ATOM 650 O O . ILE A 1 80 ? -0.252 6.979 14.114 1.00 95.06 80 ILE A O 1
ATOM 654 N N . THR A 1 81 ? -0.501 7.271 11.899 1.00 97.44 81 THR A N 1
ATOM 655 C CA . THR A 1 81 ? -0.851 5.877 11.616 1.00 97.44 81 THR A CA 1
ATOM 656 C C . THR A 1 81 ? 0.415 5.068 11.333 1.00 97.44 81 THR A C 1
ATOM 658 O O . THR A 1 81 ? 1.360 5.580 10.737 1.00 97.44 81 THR A O 1
ATOM 661 N N . TRP A 1 82 ? 0.446 3.805 11.747 1.00 98.31 82 TRP A N 1
ATOM 662 C CA . TRP A 1 82 ? 1.588 2.910 11.569 1.00 98.31 82 TRP A CA 1
ATOM 663 C C . TRP A 1 82 ? 1.221 1.724 10.683 1.00 98.31 82 TRP A C 1
ATOM 665 O O . TRP A 1 82 ? 0.223 1.045 10.923 1.00 98.31 82 TRP A O 1
ATOM 675 N N . ALA A 1 83 ? 2.051 1.439 9.683 1.00 98.38 83 ALA A N 1
ATOM 676 C CA . ALA A 1 83 ? 1.926 0.260 8.838 1.00 98.38 83 ALA A CA 1
ATOM 677 C C . ALA A 1 83 ? 2.767 -0.897 9.390 1.00 98.38 83 ALA A C 1
ATOM 679 O O . ALA A 1 83 ? 3.947 -0.739 9.709 1.00 98.38 83 ALA A O 1
ATOM 680 N N . GLY A 1 84 ? 2.161 -2.076 9.487 1.00 98.25 84 GLY A N 1
ATOM 681 C CA . GLY A 1 84 ? 2.862 -3.335 9.700 1.00 98.25 84 GLY A CA 1
ATOM 682 C C . GLY A 1 84 ? 3.205 -3.986 8.367 1.00 98.25 84 GLY A C 1
ATOM 683 O O . GLY A 1 84 ? 2.492 -3.811 7.377 1.00 98.25 84 GLY A O 1
ATOM 684 N N . TRP A 1 85 ? 4.297 -4.747 8.340 1.00 98.31 85 TRP A N 1
ATOM 685 C CA . TRP A 1 85 ? 4.671 -5.509 7.158 1.00 98.31 85 TRP A CA 1
ATOM 686 C C . TRP A 1 85 ? 5.482 -6.759 7.484 1.00 98.31 85 TRP A C 1
ATOM 688 O O . TRP A 1 85 ? 6.006 -6.937 8.585 1.00 98.31 85 TRP A O 1
ATOM 698 N N . THR A 1 86 ? 5.546 -7.665 6.516 1.00 97.88 86 THR A N 1
ATOM 699 C CA . THR A 1 86 ? 6.374 -8.872 6.549 1.00 97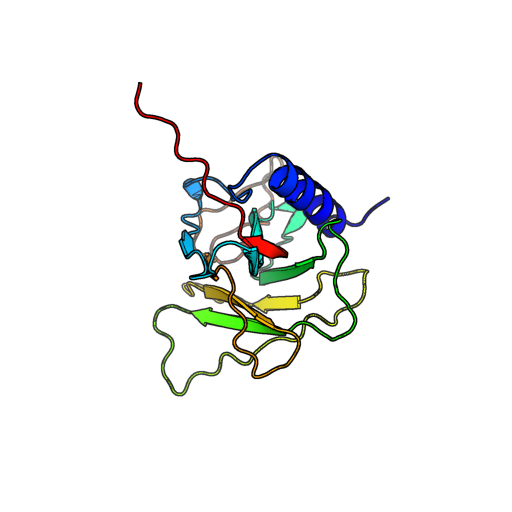.88 86 THR A CA 1
ATOM 700 C C . THR A 1 86 ? 6.598 -9.393 5.129 1.00 97.88 86 THR A C 1
ATOM 702 O O . THR A 1 86 ? 6.084 -8.818 4.171 1.00 97.88 86 THR A O 1
ATOM 705 N N . TRP A 1 87 ? 7.330 -10.494 4.980 1.00 97.75 87 TRP A N 1
ATOM 706 C CA . TRP A 1 87 ? 7.431 -11.234 3.726 1.00 97.75 87 TRP A CA 1
ATOM 707 C C . TRP A 1 87 ? 7.363 -12.746 3.939 1.00 97.75 87 TRP A C 1
ATOM 709 O O . TRP A 1 87 ? 7.602 -13.250 5.039 1.00 97.75 87 TRP A O 1
ATOM 719 N N . GLU A 1 88 ? 7.010 -13.467 2.877 1.00 97.19 88 GLU A N 1
ATOM 720 C CA . GLU A 1 88 ? 7.015 -14.930 2.849 1.00 97.19 88 GLU A CA 1
ATOM 721 C C . GLU A 1 88 ? 8.428 -15.467 3.123 1.00 97.19 88 GLU A C 1
ATOM 723 O O . GLU A 1 88 ? 9.400 -15.025 2.513 1.00 97.19 88 GLU A O 1
ATOM 728 N N . GLY A 1 89 ? 8.546 -16.412 4.058 1.00 95.81 89 GLY A N 1
ATOM 729 C CA . GLY A 1 89 ? 9.834 -16.995 4.444 1.00 95.81 89 GLY A CA 1
ATOM 730 C C . GLY A 1 89 ? 10.676 -16.147 5.404 1.00 95.81 89 GLY A C 1
ATOM 731 O O . GLY A 1 89 ? 11.786 -16.570 5.733 1.00 95.81 89 GLY A O 1
ATOM 732 N N . ARG A 1 90 ? 10.166 -14.999 5.889 1.00 96.56 90 ARG A N 1
ATOM 733 C CA . ARG A 1 90 ? 10.845 -14.197 6.919 1.00 96.56 90 ARG A CA 1
ATOM 734 C C . ARG A 1 90 ? 11.149 -15.044 8.154 1.00 96.56 90 ARG A C 1
ATOM 736 O O . ARG A 1 90 ? 10.251 -15.630 8.760 1.00 96.56 90 ARG A O 1
ATOM 743 N N . ARG A 1 91 ? 12.411 -15.058 8.571 1.00 95.62 91 ARG A N 1
ATOM 744 C CA . ARG A 1 91 ? 12.882 -15.735 9.781 1.00 95.62 91 ARG A CA 1
ATOM 745 C C . ARG A 1 91 ? 12.636 -14.868 11.022 1.00 95.62 91 ARG A C 1
ATOM 747 O O . ARG A 1 91 ? 12.618 -13.642 10.922 1.00 95.62 91 ARG A O 1
ATOM 754 N N . PRO A 1 92 ? 12.501 -15.461 12.222 1.00 91.81 92 PRO A N 1
ATOM 755 C CA . PRO A 1 92 ? 12.247 -14.697 13.449 1.00 91.81 92 PRO A CA 1
ATOM 756 C C . PRO A 1 92 ? 13.312 -13.645 13.792 1.00 91.81 92 PRO A C 1
ATOM 758 O O . PRO A 1 92 ? 13.000 -12.658 14.450 1.00 91.81 92 PRO A O 1
ATOM 761 N N . ASN A 1 93 ? 14.559 -13.846 13.356 1.00 93.81 93 ASN A N 1
ATOM 762 C CA . ASN A 1 93 ? 15.667 -12.915 13.575 1.00 93.81 93 ASN A CA 1
ATOM 763 C C . ASN A 1 93 ? 15.761 -11.801 12.517 1.00 93.81 93 ASN A C 1
ATOM 765 O O . ASN A 1 93 ? 16.577 -10.893 12.665 1.00 93.81 93 ASN A O 1
ATOM 769 N N . GLU A 1 94 ? 14.958 -11.859 11.454 1.00 94.31 94 GLU A N 1
ATOM 770 C CA . GLU A 1 94 ? 14.884 -10.809 10.444 1.00 94.31 94 GLU A CA 1
ATOM 771 C C . GLU A 1 94 ? 13.860 -9.750 10.860 1.00 94.31 94 GLU A C 1
ATOM 773 O O . GLU A 1 94 ? 12.738 -10.054 11.282 1.00 94.31 94 GLU A O 1
ATOM 778 N N . ARG A 1 95 ? 14.252 -8.480 10.742 1.00 93.75 95 ARG A N 1
ATOM 779 C CA . ARG A 1 95 ? 13.427 -7.352 11.177 1.00 93.75 95 ARG A CA 1
ATOM 780 C C . ARG A 1 95 ? 12.455 -6.928 10.081 1.00 93.75 95 ARG A C 1
ATOM 782 O O . ARG A 1 95 ? 12.853 -6.713 8.943 1.00 93.75 95 ARG A O 1
ATOM 789 N N . ALA A 1 96 ? 11.199 -6.734 10.469 1.00 95.44 96 ALA A N 1
ATOM 790 C CA . ALA A 1 96 ? 10.200 -5.997 9.701 1.00 95.44 96 ALA A CA 1
ATOM 791 C C . ALA A 1 96 ? 9.535 -4.995 10.649 1.00 95.44 96 ALA A C 1
ATOM 793 O O . ALA A 1 96 ? 8.449 -5.229 11.183 1.00 95.44 96 ALA A O 1
ATOM 794 N N . ASP A 1 97 ? 10.267 -3.930 10.973 1.00 96.81 97 ASP A N 1
ATOM 795 C CA . ASP A 1 97 ? 9.775 -2.929 11.911 1.00 96.81 97 ASP A CA 1
ATOM 796 C C . ASP A 1 97 ? 8.580 -2.172 11.316 1.00 96.81 97 ASP A C 1
ATOM 798 O O . ASP A 1 97 ? 8.595 -1.864 10.120 1.00 96.81 97 ASP A O 1
ATOM 802 N N . PRO A 1 98 ? 7.565 -1.833 12.132 1.00 97.75 98 PRO A N 1
ATOM 803 C CA . PRO A 1 98 ? 6.478 -0.967 11.703 1.00 97.75 98 PRO A CA 1
ATOM 804 C C . PRO A 1 98 ? 6.982 0.363 11.141 1.00 97.75 98 PRO A C 1
ATOM 806 O O . PRO A 1 98 ? 7.905 0.964 11.696 1.00 97.75 98 P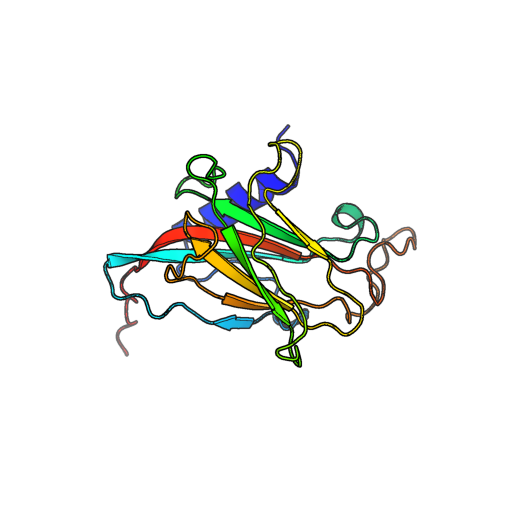RO A O 1
ATOM 809 N N . VAL A 1 99 ? 6.335 0.837 10.080 1.00 98.00 99 VAL A N 1
ATOM 810 C CA . VAL A 1 99 ? 6.681 2.084 9.388 1.00 98.00 99 VAL A CA 1
ATOM 811 C C . VAL A 1 99 ? 5.662 3.167 9.756 1.00 98.00 99 VAL A C 1
ATOM 813 O O . VAL A 1 99 ? 4.462 2.927 9.593 1.00 98.00 99 VAL A O 1
ATOM 816 N N . PRO A 1 100 ? 6.090 4.344 10.250 1.00 97.88 100 PRO A N 1
ATOM 817 C CA . PRO A 1 100 ? 5.180 5.463 10.459 1.00 97.88 100 PRO A CA 1
ATOM 818 C C . PRO A 1 100 ? 4.724 6.031 9.110 1.00 97.88 100 PRO A C 1
ATOM 820 O O . PRO A 1 100 ? 5.494 6.092 8.153 1.00 97.88 100 PRO A O 1
ATOM 823 N N . LEU A 1 101 ? 3.461 6.444 9.033 1.00 97.56 101 LEU A N 1
ATOM 824 C CA . LEU A 1 101 ? 2.872 7.084 7.856 1.00 97.56 101 LEU A CA 1
ATOM 825 C C . LEU A 1 101 ? 2.883 8.613 8.011 1.00 97.56 101 LEU A C 1
ATOM 827 O O . LEU A 1 101 ? 1.839 9.264 7.999 1.00 97.56 101 LEU A O 1
ATOM 831 N N . ASP A 1 102 ? 4.065 9.186 8.226 1.00 96.19 102 ASP A N 1
ATOM 832 C CA . ASP A 1 102 ? 4.270 10.578 8.646 1.00 96.19 102 ASP A CA 1
ATOM 833 C C . ASP A 1 102 ? 4.892 11.481 7.569 1.00 96.19 102 ASP A C 1
ATOM 835 O O . ASP A 1 102 ? 5.057 12.685 7.783 1.00 96.19 102 ASP A O 1
ATOM 839 N N . LYS A 1 103 ? 5.171 10.941 6.379 1.00 95.50 103 LYS A N 1
ATOM 840 C CA . LYS A 1 103 ? 5.792 11.694 5.286 1.00 95.50 103 LYS A CA 1
ATOM 841 C C . LYS A 1 103 ? 4.978 12.924 4.847 1.00 95.50 103 LYS A C 1
ATOM 843 O O . LYS A 1 103 ? 3.735 12.936 4.956 1.00 95.50 103 LYS A O 1
ATOM 848 N N . PRO A 1 104 ? 5.649 13.972 4.328 1.00 92.81 104 PRO A N 1
ATOM 849 C CA . PRO A 1 104 ? 4.995 15.203 3.880 1.00 92.81 104 PRO A CA 1
ATOM 850 C C . PRO A 1 104 ? 4.007 14.963 2.724 1.00 92.81 104 PRO A C 1
ATOM 852 O O . PRO A 1 104 ? 4.032 13.929 2.064 1.00 92.81 104 PRO A O 1
ATOM 855 N N . ASP A 1 105 ? 3.087 15.907 2.490 1.00 89.94 105 ASP A N 1
ATOM 856 C CA . ASP A 1 105 ? 2.008 15.770 1.486 1.00 89.94 105 ASP A CA 1
ATOM 857 C C . ASP A 1 105 ? 2.521 15.703 0.039 1.00 89.94 105 ASP A C 1
ATOM 859 O O . ASP A 1 105 ? 1.778 15.317 -0.861 1.00 89.94 105 ASP A O 1
ATOM 863 N N . ASN A 1 106 ? 3.779 16.088 -0.202 1.00 89.88 106 ASN A N 1
ATOM 864 C CA . ASN A 1 106 ? 4.392 16.035 -1.525 1.00 89.88 106 ASN A CA 1
ATOM 865 C C . ASN A 1 106 ? 4.891 14.634 -1.928 1.00 89.88 106 ASN A C 1
ATOM 867 O O . ASN A 1 106 ? 5.296 14.449 -3.074 1.00 89.88 106 ASN A O 1
ATOM 871 N N . GLU A 1 107 ? 4.808 13.644 -1.039 1.00 92.25 107 GLU A N 1
ATOM 872 C CA . GLU A 1 107 ? 5.043 12.227 -1.327 1.00 92.25 107 GLU A CA 1
ATOM 873 C C . GLU A 1 107 ? 4.022 11.340 -0.592 1.00 92.25 107 GLU A C 1
ATOM 875 O O . GLU A 1 107 ? 3.200 11.824 0.184 1.00 92.25 107 GLU A O 1
ATOM 880 N N . THR A 1 108 ? 4.046 10.033 -0.845 1.00 93.88 108 THR A N 1
ATOM 881 C CA . THR A 1 108 ? 3.160 9.050 -0.195 1.00 93.88 108 THR A CA 1
ATOM 882 C C . THR A 1 108 ? 3.466 8.909 1.299 1.00 93.88 108 THR A C 1
ATOM 884 O O . THR A 1 108 ? 4.629 9.024 1.680 1.00 93.88 108 THR A O 1
ATOM 887 N N . ALA A 1 109 ? 2.472 8.603 2.138 1.00 96.25 109 ALA A N 1
ATOM 888 C CA . ALA A 1 109 ? 2.602 8.644 3.602 1.00 96.25 109 ALA A CA 1
ATOM 889 C C . ALA A 1 109 ? 3.703 7.730 4.156 1.00 96.25 109 ALA A C 1
ATOM 891 O O . ALA A 1 109 ? 4.395 8.101 5.100 1.00 96.25 109 ALA A O 1
ATOM 892 N N . GLY A 1 110 ? 3.884 6.559 3.548 1.00 96.25 110 GLY A N 1
ATOM 893 C CA . GLY A 1 110 ? 4.963 5.631 3.860 1.00 96.25 110 GLY A CA 1
ATOM 894 C C . GLY A 1 110 ? 5.417 4.863 2.627 1.00 96.25 110 GLY A C 1
ATOM 895 O O . GLY A 1 110 ? 4.703 4.792 1.623 1.00 96.25 110 GLY A O 1
ATOM 896 N N . ASN A 1 111 ? 6.608 4.273 2.707 1.00 96.81 111 ASN A N 1
ATOM 897 C CA . ASN A 1 111 ? 7.071 3.314 1.715 1.00 96.81 111 ASN A CA 1
ATOM 898 C C . ASN A 1 111 ? 7.898 2.189 2.346 1.00 96.81 111 ASN A C 1
ATOM 900 O O . ASN A 1 111 ? 8.586 2.393 3.343 1.00 96.81 111 ASN A O 1
ATOM 904 N N . ILE A 1 112 ? 7.857 1.020 1.717 1.00 97.62 112 ILE A N 1
ATOM 905 C CA . ILE A 1 112 ? 8.623 -0.173 2.082 1.00 97.62 112 ILE A CA 1
ATOM 906 C C . ILE A 1 112 ? 9.337 -0.659 0.828 1.00 97.62 112 ILE A C 1
ATOM 908 O O . ILE A 1 112 ? 8.679 -0.917 -0.176 1.00 97.62 112 ILE A O 1
ATOM 912 N N . ALA A 1 113 ? 10.661 -0.791 0.874 1.00 96.75 113 ALA A N 1
ATOM 913 C CA . ALA A 1 113 ? 11.413 -1.385 -0.228 1.00 96.75 113 ALA A CA 1
ATOM 914 C C . ALA A 1 113 ? 11.178 -2.903 -0.274 1.00 96.75 113 ALA A C 1
ATOM 916 O O . ALA A 1 113 ? 11.228 -3.572 0.758 1.00 96.75 113 ALA A O 1
ATOM 917 N N . ILE A 1 114 ? 10.932 -3.443 -1.468 1.00 95.56 114 ILE A N 1
ATOM 918 C CA . ILE A 1 114 ? 10.787 -4.879 -1.716 1.00 95.56 114 ILE A CA 1
ATOM 919 C C . ILE A 1 114 ? 11.997 -5.353 -2.512 1.00 95.56 114 ILE A C 1
ATOM 921 O O . ILE A 1 114 ? 12.249 -4.873 -3.618 1.00 95.56 114 ILE A O 1
ATOM 925 N N . HIS A 1 115 ? 12.733 -6.323 -1.985 1.00 91.19 115 HIS A N 1
ATOM 926 C CA . HIS A 1 115 ? 13.857 -6.897 -2.711 1.00 91.19 115 HIS A CA 1
ATOM 927 C C . HIS A 1 115 ? 13.407 -7.943 -3.737 1.00 91.19 115 HIS A C 1
ATOM 929 O O . HIS A 1 115 ? 12.305 -8.491 -3.673 1.00 91.19 115 HIS A O 1
ATOM 935 N N . PHE A 1 116 ? 14.269 -8.227 -4.713 1.00 89.12 116 PHE A N 1
ATOM 936 C CA . PHE A 1 116 ? 13.984 -9.235 -5.729 1.00 89.12 116 PHE A CA 1
ATOM 937 C C . PHE A 1 116 ? 13.681 -10.604 -5.098 1.00 89.12 116 PHE A C 1
ATOM 939 O O . PHE A 1 116 ? 14.401 -11.062 -4.213 1.00 89.12 116 PHE A O 1
ATOM 946 N N . GLY A 1 117 ? 12.595 -11.243 -5.543 1.00 88.25 117 GLY A N 1
ATOM 947 C CA . GLY A 1 117 ? 12.111 -12.519 -5.000 1.00 88.25 117 GLY A CA 1
ATOM 948 C C . GLY A 1 117 ? 11.345 -12.415 -3.673 1.00 88.25 117 GLY A C 1
ATOM 949 O O . GLY A 1 117 ? 10.740 -13.397 -3.246 1.00 88.25 117 GLY A O 1
ATOM 950 N N . GLN A 1 118 ? 11.311 -11.242 -3.035 1.00 95.25 118 GLN A N 1
ATOM 951 C CA . GLN A 1 118 ? 10.571 -11.031 -1.798 1.00 95.25 118 GLN A CA 1
ATOM 952 C C . GLN A 1 118 ? 9.079 -10.840 -2.092 1.00 95.25 118 GLN A C 1
ATOM 954 O O . GLN A 1 118 ? 8.685 -9.956 -2.852 1.00 95.25 118 GLN A O 1
ATOM 959 N N . LYS A 1 119 ? 8.242 -11.663 -1.456 1.00 97.50 119 LYS A N 1
ATOM 960 C CA . LYS A 1 119 ? 6.779 -11.545 -1.496 1.00 97.50 119 LYS A CA 1
ATOM 961 C C . LYS A 1 119 ? 6.291 -10.912 -0.209 1.00 97.50 119 LYS A C 1
ATOM 963 O O . LYS A 1 119 ? 6.164 -11.580 0.817 1.00 97.50 119 LYS A O 1
ATOM 968 N N . ALA A 1 120 ? 6.075 -9.609 -0.254 1.00 98.12 120 ALA A N 1
ATOM 969 C CA . ALA A 1 120 ? 5.719 -8.813 0.902 1.00 98.12 120 ALA A CA 1
ATOM 970 C C . ALA A 1 120 ? 4.210 -8.840 1.186 1.00 98.12 120 ALA A C 1
ATOM 972 O O . ALA A 1 120 ? 3.376 -9.082 0.309 1.00 98.12 120 ALA A O 1
ATOM 973 N N . SER A 1 121 ? 3.873 -8.597 2.449 1.00 98.25 121 SER A N 1
ATOM 974 C CA . SER A 1 121 ? 2.512 -8.367 2.927 1.00 98.25 121 SER A CA 1
ATOM 975 C C . SER A 1 121 ? 2.479 -7.134 3.821 1.00 98.25 121 SER A C 1
ATOM 977 O O . SER A 1 121 ? 3.407 -6.941 4.608 1.00 98.25 121 SER A O 1
ATOM 979 N N . ILE A 1 122 ? 1.422 -6.327 3.726 1.00 98.38 122 ILE A N 1
ATOM 980 C CA . ILE A 1 122 ? 1.264 -5.074 4.482 1.00 98.38 122 ILE A CA 1
ATOM 981 C C . ILE A 1 122 ? -0.147 -4.936 5.059 1.00 98.38 122 ILE A C 1
ATOM 983 O O . ILE A 1 122 ? -1.105 -5.496 4.522 1.00 98.38 122 ILE A O 1
ATOM 987 N N . TRP A 1 123 ? -0.264 -4.201 6.163 1.00 98.38 123 TRP A N 1
ATOM 988 C CA . TRP A 1 123 ? -1.522 -3.850 6.832 1.00 98.38 123 TRP A CA 1
ATOM 989 C C . TRP A 1 123 ? -1.325 -2.592 7.693 1.00 98.38 123 TRP A C 1
ATOM 991 O O . TRP A 1 123 ? -0.190 -2.168 7.924 1.00 98.38 123 TRP A O 1
ATOM 1001 N N . ILE A 1 124 ? -2.404 -2.001 8.207 1.00 98.31 124 ILE A N 1
ATOM 1002 C CA . ILE A 1 124 ? -2.312 -0.936 9.214 1.00 98.31 124 ILE A CA 1
ATOM 1003 C C . ILE A 1 124 ? -2.331 -1.555 10.614 1.00 98.31 124 ILE A C 1
ATOM 1005 O O . ILE A 1 124 ? -3.206 -2.350 10.938 1.00 98.31 124 ILE A O 1
ATOM 1009 N N . LYS A 1 125 ? -1.352 -1.199 11.452 1.00 97.50 125 LYS A N 1
ATOM 1010 C CA . LYS A 1 125 ? -1.284 -1.605 12.867 1.00 97.50 125 LYS A CA 1
ATOM 1011 C C . LYS A 1 125 ? -2.155 -0.738 13.768 1.00 97.50 125 LYS A C 1
ATOM 1013 O O . LYS A 1 125 ? -2.567 -1.202 14.825 1.00 97.50 125 LYS A O 1
ATOM 1018 N N . GLY A 1 126 ? -2.411 0.499 13.357 1.00 96.00 126 GLY A N 1
ATOM 1019 C CA . GLY A 1 126 ? -3.252 1.446 14.073 1.00 96.00 126 GLY A CA 1
ATOM 1020 C C . GLY A 1 126 ? -2.571 2.787 14.291 1.00 96.00 126 GLY A C 1
ATOM 1021 O O . GLY A 1 126 ? -1.636 3.157 13.580 1.00 96.00 126 GLY A O 1
ATOM 1022 N N . LEU A 1 127 ? -3.046 3.516 15.297 1.00 95.06 127 LEU A N 1
ATOM 1023 C CA . LEU A 1 127 ? -2.605 4.881 15.623 1.00 95.06 127 LEU A CA 1
ATOM 1024 C C . LEU A 1 127 ? -1.400 4.922 16.582 1.00 95.06 127 LEU A C 1
ATOM 1026 O O . LEU A 1 127 ? -1.048 5.970 17.122 1.00 95.06 127 LEU A O 1
ATOM 1030 N N . ASN A 1 128 ? -0.776 3.769 16.828 1.00 94.25 128 ASN A N 1
ATOM 1031 C CA . ASN A 1 128 ? 0.440 3.628 17.616 1.00 94.25 128 ASN A CA 1
ATOM 1032 C C . ASN A 1 128 ? 1.347 2.540 17.008 1.00 94.25 128 ASN A C 1
ATOM 1034 O O . ASN A 1 128 ? 0.893 1.669 16.262 1.00 94.25 128 ASN A O 1
ATOM 1038 N N . ARG A 1 129 ? 2.649 2.604 17.316 1.00 95.56 129 ARG A N 1
ATOM 1039 C CA . ARG A 1 129 ? 3.667 1.730 16.710 1.00 95.56 129 ARG A CA 1
ATOM 1040 C C . ARG A 1 129 ? 3.422 0.249 16.978 1.00 95.56 129 ARG A C 1
ATOM 1042 O O . ARG A 1 129 ? 3.609 -0.566 16.078 1.00 95.56 129 ARG A O 1
ATOM 1049 N N . ASP A 1 130 ? 3.007 -0.086 18.193 1.00 95.31 130 ASP A N 1
ATOM 1050 C CA . ASP A 1 130 ? 2.828 -1.468 18.649 1.00 95.31 130 ASP A CA 1
ATOM 1051 C C . ASP A 1 130 ? 1.387 -1.970 18.477 1.00 95.31 130 ASP A C 1
ATOM 1053 O O . ASP A 1 130 ? 1.031 -3.038 18.969 1.00 95.31 130 ASP A O 1
ATOM 1057 N N . GLY A 1 131 ? 0.576 -1.229 17.721 1.00 93.81 131 GLY A N 1
ATOM 1058 C CA . GLY A 1 131 ? -0.853 -1.456 17.581 1.00 93.81 131 GLY A CA 1
ATOM 1059 C C . GLY A 1 131 ? -1.189 -2.780 16.923 1.00 93.81 131 GLY A C 1
ATOM 1060 O O . GLY A 1 131 ? -0.376 -3.394 16.218 1.00 93.81 131 GLY A O 1
ATOM 1061 N N . ASN A 1 132 ? -2.415 -3.220 17.163 1.00 95.12 132 ASN A N 1
ATOM 1062 C CA . ASN A 1 132 ? -2.958 -4.437 16.586 1.00 95.12 132 ASN A CA 1
ATOM 1063 C C . ASN A 1 132 ? -4.421 -4.234 16.182 1.00 95.12 132 ASN A C 1
ATOM 1065 O O . ASN A 1 132 ? -5.259 -5.109 16.402 1.00 95.12 132 ASN A O 1
ATOM 1069 N N . ASP A 1 133 ? -4.722 -3.052 15.641 1.00 96.12 133 ASP A N 1
ATOM 1070 C CA . ASP A 1 133 ? -6.037 -2.745 15.095 1.00 96.12 133 ASP A CA 1
ATOM 1071 C C . ASP A 1 133 ? -6.398 -3.773 14.017 1.00 96.12 133 ASP A C 1
ATOM 1073 O O . ASP A 1 133 ? -5.544 -4.257 13.265 1.00 96.12 133 ASP A O 1
ATOM 1077 N N . LYS A 1 134 ? -7.689 -4.088 13.907 1.00 97.12 134 LYS A N 1
ATOM 1078 C CA . LYS A 1 134 ? -8.181 -4.943 12.829 1.00 97.12 134 LYS A CA 1
ATOM 1079 C C . LYS A 1 134 ? -7.945 -4.244 11.490 1.00 97.12 134 LYS A C 1
ATOM 1081 O O . LYS A 1 134 ? -8.351 -3.099 11.299 1.00 97.12 134 LYS A O 1
ATOM 1086 N N . SER A 1 135 ? -7.297 -4.935 10.559 1.00 97.75 135 SER A N 1
ATOM 1087 C CA . SER A 1 135 ? -6.948 -4.403 9.242 1.00 97.75 135 SER A CA 1
ATOM 1088 C C . SER A 1 135 ? -7.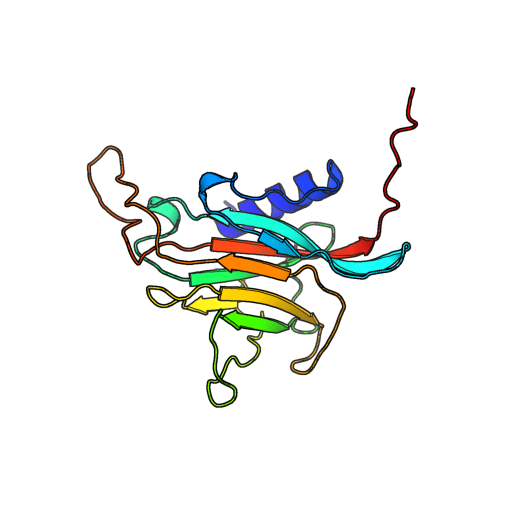031 -5.493 8.196 1.00 97.75 135 SER A C 1
ATOM 1090 O O . SER A 1 135 ? -6.587 -6.618 8.431 1.00 97.75 135 SER A O 1
ATOM 1092 N N . ASP A 1 136 ? -7.552 -5.146 7.023 1.00 97.25 136 ASP A N 1
ATOM 1093 C CA . ASP A 1 136 ? -7.321 -5.952 5.835 1.00 97.25 136 ASP A CA 1
ATOM 1094 C C . ASP A 1 136 ? -5.805 -6.031 5.607 1.00 97.25 136 ASP A C 1
ATOM 1096 O O . ASP A 1 136 ? -5.073 -5.052 5.811 1.00 97.25 136 ASP A O 1
ATOM 1100 N N . ARG A 1 137 ? -5.331 -7.207 5.199 1.00 97.56 137 ARG A N 1
ATOM 1101 C CA . ARG A 1 137 ? -3.932 -7.445 4.844 1.00 97.56 137 ARG A CA 1
ATOM 1102 C C . ARG A 1 137 ? -3.822 -7.664 3.345 1.00 97.56 137 ARG A C 1
ATOM 110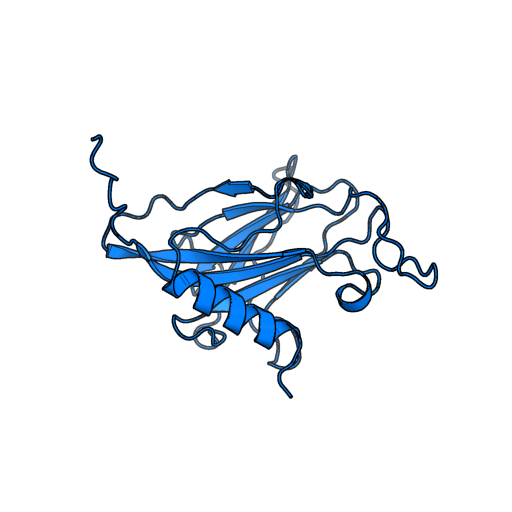4 O O . ARG A 1 137 ? -4.528 -8.496 2.777 1.00 97.56 137 ARG A O 1
ATOM 1111 N N . VAL A 1 138 ? -2.911 -6.934 2.714 1.00 97.50 138 VAL A N 1
ATOM 1112 C CA . VAL A 1 138 ? -2.551 -7.134 1.308 1.00 97.50 138 VAL A CA 1
ATOM 1113 C C . VAL A 1 138 ? -1.321 -8.015 1.264 1.00 97.50 138 VAL A C 1
ATOM 1115 O O . VAL A 1 138 ? -0.336 -7.717 1.934 1.00 97.50 138 VAL A O 1
ATOM 1118 N N . GLU A 1 139 ? -1.371 -9.092 0.496 1.00 97.12 139 GLU A N 1
ATOM 1119 C CA . GLU A 1 139 ? -0.306 -10.082 0.391 1.00 97.12 139 GLU A CA 1
ATOM 1120 C C . GLU A 1 139 ? 0.166 -10.270 -1.047 1.00 97.12 139 GLU A C 1
ATOM 1122 O O . GLU A 1 139 ? -0.521 -9.918 -2.009 1.00 97.12 139 GLU A O 1
ATOM 1127 N N . ASN A 1 140 ? 1.322 -10.929 -1.167 1.00 96.75 140 ASN A N 1
ATOM 1128 C CA . ASN A 1 140 ? 1.951 -11.290 -2.433 1.00 96.75 140 ASN A CA 1
ATOM 1129 C C . ASN A 1 140 ? 2.326 -10.071 -3.292 1.00 96.75 140 ASN A C 1
ATOM 1131 O O . ASN A 1 140 ? 2.289 -10.130 -4.515 1.00 96.75 140 ASN A O 1
ATOM 1135 N N . LEU A 1 141 ? 2.713 -8.970 -2.644 1.00 97.19 141 LEU A N 1
ATOM 1136 C CA . LEU A 1 141 ? 3.283 -7.800 -3.306 1.00 97.19 141 LEU A CA 1
ATOM 1137 C C . LEU A 1 141 ? 4.757 -8.094 -3.607 1.00 97.19 141 LEU A C 1
ATOM 1139 O O . LEU A 1 141 ? 5.543 -8.284 -2.677 1.00 97.19 141 LEU A O 1
ATOM 1143 N N . HIS A 1 142 ? 5.139 -8.183 -4.881 1.00 96.69 142 HIS A N 1
ATOM 1144 C CA . HIS A 1 142 ? 6.499 -8.568 -5.262 1.00 96.69 142 HIS A CA 1
ATOM 1145 C C . HIS A 1 142 ? 6.960 -7.942 -6.574 1.00 96.69 142 HIS A C 1
ATOM 1147 O O . HIS A 1 142 ? 6.170 -7.494 -7.392 1.00 96.69 142 HIS A O 1
ATOM 1153 N N . THR A 1 143 ? 8.268 -7.960 -6.807 1.00 96.88 143 THR A N 1
ATOM 1154 C CA . THR A 1 143 ? 8.881 -7.360 -8.002 1.00 96.88 143 THR A CA 1
ATOM 1155 C C . THR A 1 143 ? 9.145 -8.359 -9.130 1.00 96.88 143 THR A C 1
ATOM 1157 O O . THR A 1 143 ? 9.608 -7.978 -10.202 1.00 96.88 143 THR A O 1
ATOM 1160 N N . ALA A 1 144 ? 8.858 -9.645 -8.902 1.00 95.25 144 ALA A N 1
ATOM 1161 C CA . ALA A 1 144 ? 9.044 -10.724 -9.870 1.00 95.25 144 ALA A CA 1
ATOM 1162 C C . ALA A 1 144 ? 7.898 -10.782 -10.902 1.00 95.25 144 ALA A C 1
ATOM 1164 O O . ALA A 1 144 ? 7.139 -11.750 -10.947 1.00 95.25 144 ALA A O 1
ATOM 1165 N N . HIS A 1 145 ? 7.754 -9.727 -11.700 1.00 94.62 145 HIS A N 1
ATOM 1166 C CA . HIS A 1 145 ? 6.825 -9.663 -12.828 1.00 94.62 145 HIS A CA 1
ATOM 1167 C C . HIS A 1 145 ? 7.598 -9.501 -14.148 1.00 94.62 145 HIS A C 1
ATOM 1169 O O . HIS A 1 145 ? 8.764 -9.100 -14.116 1.00 94.62 145 HIS A O 1
ATOM 1175 N N . PRO A 1 146 ? 6.991 -9.857 -15.297 1.00 94.69 146 PRO A N 1
ATOM 1176 C CA . PRO A 1 146 ? 7.582 -9.578 -16.601 1.00 94.69 146 PRO A CA 1
ATOM 1177 C C . PRO A 1 146 ? 7.791 -8.078 -16.820 1.00 94.69 146 PRO A C 1
ATOM 1179 O O . PRO A 1 146 ? 6.997 -7.270 -16.335 1.00 94.69 146 PRO A O 1
ATOM 1182 N N . ASP A 1 147 ? 8.811 -7.737 -17.606 1.00 96.19 147 ASP A N 1
ATOM 1183 C CA . ASP A 1 147 ? 9.075 -6.366 -18.035 1.00 96.19 147 ASP A CA 1
ATOM 1184 C C . ASP A 1 147 ? 7.849 -5.746 -18.725 1.00 96.19 147 ASP A C 1
ATOM 1186 O O . ASP A 1 147 ? 7.153 -6.396 -19.511 1.00 96.19 147 ASP A O 1
ATOM 1190 N N . GLU A 1 148 ? 7.616 -4.460 -18.470 1.00 94.69 148 GLU A N 1
ATOM 1191 C CA . GLU A 1 148 ? 6.553 -3.675 -19.101 1.00 94.69 148 GLU A CA 1
ATOM 1192 C C . GLU A 1 148 ? 7.183 -2.512 -19.883 1.00 94.69 148 GLU A C 1
ATOM 1194 O O . GLU A 1 148 ? 7.393 -1.426 -19.329 1.00 94.69 148 GLU A O 1
ATOM 1199 N N . PRO A 1 149 ? 7.547 -2.736 -21.161 1.00 93.06 149 PRO A N 1
ATOM 1200 C CA . PRO A 1 149 ? 8.141 -1.704 -21.996 1.00 93.06 149 PRO A CA 1
ATOM 1201 C C . PRO A 1 149 ? 7.132 -0.611 -22.336 1.00 93.06 149 PRO A C 1
ATOM 1203 O O . PRO A 1 149 ? 5.964 -0.875 -22.630 1.00 93.06 149 PRO A O 1
ATOM 1206 N N . LEU A 1 150 ? 7.620 0.625 -22.363 1.00 92.69 150 LEU A N 1
ATOM 1207 C CA . LEU A 1 150 ? 6.881 1.751 -22.918 1.00 92.69 150 LEU A CA 1
ATOM 1208 C C . LEU A 1 150 ? 6.799 1.668 -24.448 1.00 92.69 150 LEU A C 1
ATOM 1210 O O . LEU A 1 150 ? 7.629 0.998 -25.068 1.00 92.69 150 LEU A O 1
ATOM 1214 N N . PRO A 1 151 ? 5.865 2.399 -25.092 1.00 94.12 151 PRO A N 1
ATOM 1215 C CA . PRO A 1 151 ? 5.786 2.460 -26.554 1.00 94.12 151 PRO A CA 1
ATOM 1216 C C . PRO A 1 151 ? 7.088 2.913 -27.234 1.00 94.12 151 PRO A C 1
ATOM 1218 O O . PRO A 1 151 ? 7.336 2.558 -28.381 1.00 94.12 151 PRO A O 1
ATOM 1221 N N . ASP A 1 152 ? 7.924 3.681 -26.527 1.00 94.81 152 ASP A N 1
ATOM 1222 C CA . ASP A 1 152 ? 9.238 4.145 -26.991 1.00 94.81 152 ASP A CA 1
ATOM 1223 C C . ASP A 1 152 ? 10.393 3.162 -26.700 1.00 94.81 152 ASP A C 1
ATOM 1225 O O . ASP A 1 152 ? 11.552 3.463 -26.984 1.00 94.81 152 ASP A O 1
ATOM 1229 N N . GLY A 1 153 ? 10.092 1.989 -26.135 1.00 92.25 153 GLY A N 1
ATOM 1230 C CA . GLY A 1 153 ? 11.054 0.936 -25.817 1.00 92.25 153 GLY A CA 1
ATOM 1231 C C . GLY A 1 153 ? 11.804 1.115 -24.496 1.00 92.25 153 GLY A C 1
ATOM 1232 O O . GLY A 1 153 ? 12.589 0.239 -24.131 1.00 92.25 153 GLY A O 1
ATOM 1233 N N . ARG A 1 154 ? 11.589 2.205 -23.745 1.00 93.44 154 ARG A N 1
ATOM 1234 C CA . ARG A 1 154 ? 12.190 2.348 -22.411 1.00 93.44 154 ARG A CA 1
ATOM 1235 C C . ARG A 1 154 ? 11.621 1.313 -21.442 1.00 93.44 154 ARG A C 1
ATOM 1237 O O . ARG A 1 154 ? 10.426 1.023 -21.436 1.00 93.44 154 ARG A O 1
ATOM 1244 N N . LEU A 1 155 ? 12.496 0.814 -20.575 1.00 93.38 155 LEU A N 1
ATOM 1245 C CA . LEU A 1 155 ? 12.199 -0.211 -19.581 1.00 93.38 155 LEU A CA 1
ATOM 1246 C C . LEU A 1 155 ? 12.242 0.390 -18.168 1.00 93.38 155 LEU A C 1
ATOM 1248 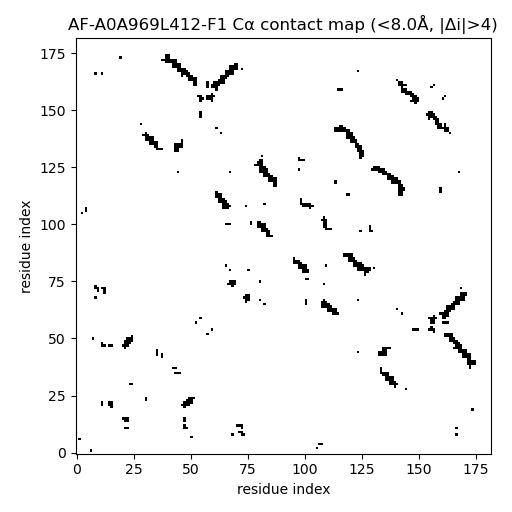O O . LEU A 1 155 ? 13.302 0.459 -17.546 1.00 93.38 155 LEU A O 1
ATOM 1252 N N . LEU A 1 156 ? 11.092 0.862 -17.675 1.00 93.44 156 LEU A N 1
ATOM 1253 C CA . LEU A 1 156 ? 10.968 1.481 -16.342 1.00 93.44 156 LEU A CA 1
ATOM 1254 C C . LEU A 1 156 ? 10.280 0.580 -15.308 1.00 93.44 156 LEU A C 1
ATOM 1256 O O . LEU A 1 156 ? 10.475 0.780 -14.112 1.00 93.44 156 LEU A O 1
ATOM 1260 N N . ASN A 1 157 ? 9.551 -0.435 -15.768 1.00 95.88 157 ASN A N 1
ATOM 1261 C CA . ASN A 1 157 ? 9.174 -1.604 -14.985 1.00 95.88 157 ASN A CA 1
ATOM 1262 C C . ASN A 1 157 ? 9.882 -2.807 -15.598 1.00 95.88 157 ASN A C 1
ATOM 1264 O O . ASN A 1 157 ? 9.554 -3.223 -16.708 1.00 95.88 157 ASN A O 1
ATOM 1268 N N . THR A 1 158 ? 10.883 -3.323 -14.901 1.00 95.12 158 THR A N 1
ATOM 1269 C CA . THR A 1 158 ? 11.618 -4.529 -15.298 1.00 95.12 158 THR A CA 1
ATOM 1270 C C . THR A 1 158 ? 11.560 -5.555 -14.193 1.00 95.12 158 THR A C 1
ATOM 1272 O O . THR A 1 158 ? 11.191 -5.230 -13.065 1.00 95.12 158 THR A O 1
ATOM 1275 N N . LEU A 1 159 ? 11.996 -6.776 -14.475 1.00 94.38 159 LEU A N 1
ATOM 1276 C CA . LEU A 1 159 ? 12.196 -7.805 -13.473 1.00 94.38 159 LEU A CA 1
ATOM 1277 C C . LEU A 1 159 ? 13.006 -7.244 -12.287 1.00 94.38 159 LEU A C 1
ATOM 1279 O O . LEU A 1 159 ? 14.172 -6.874 -12.423 1.00 94.38 159 LEU A O 1
ATOM 1283 N N . GLY A 1 160 ? 12.370 -7.155 -11.114 1.00 94.56 160 GLY A N 1
ATOM 1284 C CA . GLY A 1 160 ? 12.957 -6.540 -9.916 1.00 94.56 160 GLY A CA 1
ATOM 1285 C C . GLY A 1 160 ? 12.598 -5.071 -9.661 1.00 94.56 160 GLY A C 1
ATOM 1286 O O . GLY A 1 160 ? 12.855 -4.584 -8.563 1.00 94.56 160 GLY A O 1
ATOM 1287 N N . HIS A 1 161 ? 11.924 -4.398 -10.589 1.00 96.31 161 HIS A N 1
ATOM 1288 C CA . HIS A 1 161 ? 11.513 -2.995 -10.518 1.00 96.31 161 HIS A CA 1
ATOM 1289 C C . HIS A 1 161 ? 10.011 -2.841 -10.774 1.00 96.31 161 HIS A C 1
ATOM 1291 O O . HIS A 1 161 ? 9.589 -2.275 -11.776 1.00 96.31 161 HIS A O 1
ATOM 1297 N N . HIS A 1 162 ? 9.195 -3.331 -9.844 1.00 96.62 162 HIS A N 1
ATOM 1298 C CA . HIS A 1 162 ? 7.756 -3.073 -9.823 1.00 96.62 162 HIS A CA 1
ATOM 1299 C C . HIS A 1 162 ? 7.371 -2.522 -8.453 1.00 96.62 162 HIS A C 1
ATOM 1301 O O . HIS A 1 162 ? 7.812 -3.040 -7.425 1.00 96.62 162 HIS A O 1
ATOM 1307 N N . SER A 1 163 ? 6.532 -1.489 -8.441 1.00 97.12 163 SER A N 1
ATOM 1308 C CA . SER A 1 163 ? 6.017 -0.892 -7.210 1.00 97.12 163 SER A CA 1
ATOM 1309 C C . SER A 1 163 ? 4.503 -0.979 -7.144 1.00 97.12 163 SER A C 1
ATOM 1311 O O . SER A 1 163 ? 3.816 -1.064 -8.162 1.00 97.12 163 SER A O 1
ATOM 1313 N N . PHE A 1 164 ? 3.984 -0.905 -5.926 1.00 97.44 164 PHE A N 1
ATOM 1314 C CA . PHE A 1 164 ? 2.555 -0.907 -5.653 1.00 97.44 164 PHE A CA 1
ATOM 1315 C C . PHE A 1 164 ? 2.194 0.288 -4.793 1.00 97.44 164 PHE A C 1
ATOM 1317 O O . PHE A 1 164 ? 2.958 0.697 -3.925 1.00 97.44 164 PHE A O 1
ATOM 1324 N N . TYR A 1 165 ? 1.007 0.821 -5.011 1.00 97.50 165 TYR A N 1
ATOM 1325 C CA . TYR A 1 165 ? 0.386 1.831 -4.185 1.00 97.50 165 TYR A CA 1
ATOM 1326 C C . TYR A 1 165 ? -0.830 1.229 -3.494 1.00 97.50 165 TYR A C 1
ATOM 1328 O O . TYR A 1 165 ? -1.690 0.651 -4.158 1.00 97.50 165 TYR A O 1
ATOM 1336 N N . VAL A 1 166 ? -0.906 1.347 -2.172 1.00 97.62 166 VAL A N 1
ATOM 1337 C CA . VAL A 1 166 ? -1.948 0.724 -1.357 1.00 97.62 166 VAL A CA 1
ATOM 1338 C C . VAL A 1 166 ? -2.618 1.772 -0.480 1.00 97.62 166 VAL A C 1
ATOM 1340 O O . VAL A 1 166 ? -1.955 2.459 0.294 1.00 97.62 166 VAL A O 1
ATOM 1343 N N . GLY A 1 167 ? -3.943 1.871 -0.580 1.00 96.88 167 GLY A N 1
ATOM 1344 C 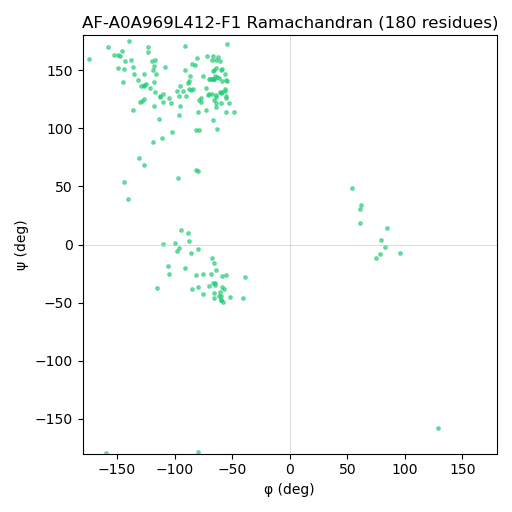CA . GLY A 1 167 ? -4.754 2.742 0.266 1.00 96.88 167 GLY A CA 1
ATOM 1345 C C . GLY A 1 167 ? -5.653 1.934 1.193 1.00 96.88 167 GLY A C 1
ATOM 1346 O O . GLY A 1 167 ? -6.425 1.090 0.729 1.00 96.88 167 GLY A O 1
ATOM 1347 N N . LEU A 1 168 ? -5.590 2.228 2.491 1.00 96.69 168 LEU A N 1
ATOM 1348 C CA . LEU A 1 168 ? -6.508 1.702 3.499 1.00 96.69 168 LEU A CA 1
ATOM 1349 C C . LEU A 1 168 ? -7.278 2.852 4.146 1.00 96.69 168 LEU A C 1
ATOM 1351 O O . LEU A 1 168 ? -6.710 3.906 4.412 1.00 96.69 168 LEU A O 1
ATOM 1355 N N . SER A 1 169 ? -8.565 2.650 4.402 1.00 94.81 169 SER A N 1
ATOM 1356 C CA . SER A 1 169 ? -9.436 3.634 5.043 1.00 94.81 169 SER A CA 1
ATOM 1357 C C . SER A 1 169 ? -10.038 3.057 6.316 1.00 94.81 169 SER A C 1
ATOM 1359 O O . SER A 1 169 ? -10.487 1.908 6.321 1.00 94.81 169 SER A O 1
ATOM 1361 N N . ALA A 1 170 ? -10.036 3.838 7.395 1.00 91.25 170 ALA A N 1
ATOM 1362 C CA . ALA A 1 170 ? -10.743 3.469 8.615 1.00 91.25 170 ALA A CA 1
ATOM 1363 C C . ALA A 1 170 ? -12.251 3.616 8.375 1.00 91.25 170 ALA A C 1
ATOM 1365 O O . ALA A 1 170 ? -12.732 4.720 8.126 1.00 91.25 170 ALA A O 1
ATOM 1366 N N . ALA A 1 171 ? -12.988 2.507 8.421 1.00 84.81 171 ALA A N 1
ATOM 1367 C CA . ALA A 1 171 ? -14.427 2.497 8.176 1.00 84.81 171 ALA A CA 1
ATOM 1368 C C . ALA A 1 171 ? -15.121 1.387 8.983 1.00 84.81 171 ALA A C 1
ATOM 1370 O O . ALA A 1 171 ? -14.510 0.346 9.247 1.00 84.81 171 ALA A O 1
ATOM 1371 N N . PRO A 1 172 ? -16.402 1.560 9.350 1.00 82.94 172 PRO A N 1
ATOM 1372 C CA . PRO A 1 172 ? -17.191 0.483 9.933 1.00 82.94 172 PRO A CA 1
ATOM 1373 C C . PRO A 1 172 ? -17.417 -0.646 8.917 1.00 82.94 172 PRO A C 1
ATOM 1375 O O . PRO A 1 172 ? -17.652 -0.405 7.725 1.00 82.94 172 PRO A O 1
ATOM 1378 N N . ARG A 1 173 ? -17.385 -1.900 9.380 1.00 82.81 173 ARG A N 1
ATOM 1379 C CA . ARG A 1 173 ? -17.755 -3.062 8.561 1.00 82.81 173 ARG A CA 1
ATOM 1380 C C . ARG A 1 173 ? -19.228 -2.980 8.166 1.00 82.81 173 ARG A C 1
ATOM 1382 O O . ARG A 1 173 ? -20.110 -3.017 9.020 1.00 82.81 173 ARG A O 1
ATOM 1389 N N . LYS A 1 174 ? -19.487 -2.899 6.858 1.00 78.00 174 LYS A N 1
ATOM 1390 C CA . LYS A 1 174 ? -20.842 -2.960 6.292 1.00 78.00 174 LYS A CA 1
ATOM 1391 C C . LYS A 1 174 ? -21.364 -4.399 6.312 1.00 78.00 174 LYS A C 1
ATOM 1393 O O . LYS A 1 174 ? -20.593 -5.333 6.080 1.00 78.00 174 LYS A O 1
ATOM 1398 N N . THR A 1 175 ? -22.666 -4.557 6.527 1.00 64.12 175 THR A N 1
ATOM 1399 C CA . THR A 1 175 ? -23.390 -5.819 6.351 1.00 64.12 175 THR A CA 1
ATOM 1400 C C . THR A 1 175 ? -23.153 -6.333 4.934 1.00 64.12 175 THR A C 1
ATOM 1402 O O . THR A 1 175 ? -23.347 -5.596 3.964 1.00 64.12 175 THR A O 1
ATOM 1405 N N . SER A 1 176 ? -22.728 -7.589 4.792 1.00 55.69 176 SER A N 1
ATOM 1406 C CA . SER A 1 176 ? -22.786 -8.248 3.489 1.00 55.69 176 SER A CA 1
ATOM 1407 C C . SER A 1 176 ? -24.263 -8.416 3.161 1.00 55.69 176 SER A C 1
ATOM 1409 O O . SER A 1 176 ? -24.939 -9.217 3.805 1.00 55.69 176 SER A O 1
ATOM 1411 N N . THR A 1 177 ? -24.802 -7.638 2.223 1.00 47.91 177 THR A N 1
ATOM 1412 C CA . THR A 1 177 ? -26.122 -7.936 1.668 1.00 47.91 177 THR A CA 1
ATOM 1413 C C . THR A 1 177 ? -26.005 -9.283 0.974 1.00 47.91 177 THR A C 1
ATOM 1415 O O . THR A 1 177 ? -25.476 -9.365 -0.134 1.00 47.91 177 THR A O 1
ATOM 1418 N N . ALA A 1 178 ? -26.440 -10.344 1.653 1.00 41.25 178 ALA A N 1
ATOM 1419 C CA . ALA A 1 178 ? -26.689 -11.619 1.014 1.00 41.25 178 ALA A CA 1
ATOM 1420 C C . ALA A 1 178 ? -27.624 -11.352 -0.170 1.00 41.25 178 ALA A C 1
ATOM 1422 O O . ALA A 1 178 ? -28.701 -10.776 0.002 1.00 41.25 178 ALA A O 1
ATOM 1423 N N . VAL A 1 179 ? -27.180 -11.710 -1.373 1.00 41.12 179 VAL A N 1
ATO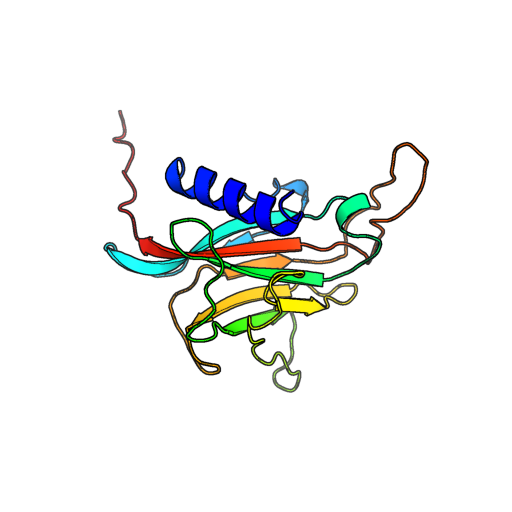M 1424 C CA . VAL A 1 179 ? -28.088 -11.851 -2.508 1.00 41.12 179 VAL A CA 1
ATOM 1425 C C . VAL A 1 179 ? -29.088 -12.929 -2.079 1.00 41.12 179 VAL A C 1
ATOM 1427 O O . VAL A 1 179 ? -28.638 -14.009 -1.698 1.00 41.12 179 VAL A O 1
ATOM 1430 N N . PRO A 1 180 ? -30.404 -12.659 -2.036 1.00 41.06 180 PRO A N 1
ATOM 1431 C CA . PRO A 1 180 ? -31.357 -13.727 -1.808 1.00 41.06 180 PRO A CA 1
ATOM 1432 C C . PRO A 1 180 ? -31.255 -14.669 -3.006 1.00 41.06 180 PRO A C 1
ATOM 1434 O O . PRO A 1 180 ? -31.418 -14.221 -4.143 1.00 41.06 180 PRO A O 1
ATOM 1437 N N . ASP A 1 181 ? -30.949 -15.939 -2.748 1.00 44.16 181 ASP A N 1
ATOM 1438 C CA . ASP A 1 181 ? -31.076 -16.998 -3.743 1.00 44.16 181 ASP A CA 1
ATOM 1439 C C . ASP A 1 181 ? -32.521 -16.976 -4.268 1.00 44.16 181 ASP A C 1
ATOM 1441 O O . ASP A 1 181 ? -33.473 -17.165 -3.504 1.00 44.16 181 ASP A O 1
ATOM 1445 N N . GLY A 1 182 ? -32.669 -16.636 -5.549 1.00 47.00 182 GLY A N 1
ATOM 1446 C CA . GLY A 1 182 ? -33.925 -16.707 -6.296 1.00 47.00 182 GLY A CA 1
ATOM 1447 C C . GLY A 1 182 ? -34.090 -18.050 -6.983 1.00 47.00 182 GLY A C 1
ATOM 1448 O O . GLY A 1 182 ? -33.056 -18.657 -7.343 1.00 47.00 182 GLY A O 1
#

Sequence (182 aa):
MPLVHQRYNERFVQNAKSSSEPLTPEVKFGVRVVKADAAEGETYWRLVGVHHLLPEENMSKHNIYIEALDEQGKRLRNPITWAGWTWEGRRPNERADPVPLDKPDNETAGNIAIHFGQKASIWIKGLNRDGNDKSDRVENLHTAHPDEPLPDGRLLNTLGHHSFYVGLSAAPRKTSTAVPDG